Protein AF-A0A653CR57-F1 (afdb_monomer_lite)

Foldseek 3Di:
DPQQVLLVVLLVLCVVQQQNLPDPNDPVSVVSLVVLVVLLVVQVVQLVVLVVPPPPDPDPVLCVLCVCSVVLSVVLNVLNVCSNVCSPVVVVLSVLLVPFDDFPCSVVVSVVLVVVLVVVLVVLVVVLVVVLVVCVVPVPSNSGHDDPPDDSVVVSVSNSVNSVSSSSSCSSVVSSVVVSVVSLVRSVVVLVVLVVVLVPDPDPPPPVSVVSVVVSVVSVVSSVD

Structure (mmCIF, N/CA/C/O backbone):
data_AF-A0A653CR57-F1
#
_entry.id   AF-A0A653CR57-F1
#
loop_
_atom_site.group_PDB
_atom_site.id
_atom_site.type_symbol
_atom_site.label_atom_id
_atom_site.label_alt_id
_atom_site.label_comp_id
_atom_site.label_asym_id
_atom_site.label_entity_id
_atom_site.label_seq_id
_atom_site.pdbx_PDB_ins_code
_atom_site.Cartn_x
_atom_site.Cartn_y
_atom_site.Cartn_z
_atom_site.occupancy
_atom_site.B_iso_or_equiv
_atom_site.auth_seq_id
_atom_site.auth_comp_id
_atom_site.auth_asym_id
_atom_site.auth_atom_id
_atom_site.pdbx_PDB_model_num
ATOM 1 N N . MET A 1 1 ? -19.699 -0.766 14.906 1.00 44.09 1 MET A N 1
ATOM 2 C CA . MET A 1 1 ? -19.357 0.393 14.050 1.00 44.09 1 MET A CA 1
ATOM 3 C C . MET A 1 1 ? -19.513 0.108 12.560 1.00 44.09 1 MET A C 1
ATOM 5 O O . MET A 1 1 ? -19.067 -0.949 12.117 1.00 44.09 1 MET A O 1
ATOM 9 N N . PRO A 1 2 ? -20.067 1.038 11.762 1.00 46.38 2 PRO A N 1
ATOM 10 C CA . PRO A 1 2 ? -19.938 0.974 10.310 1.00 46.38 2 PRO A CA 1
ATOM 11 C C . PRO A 1 2 ? -18.455 1.065 9.920 1.00 46.38 2 PRO A C 1
ATOM 13 O O . PRO A 1 2 ? -17.684 1.814 10.523 1.00 46.38 2 PRO A O 1
ATOM 16 N N . TYR A 1 3 ? -18.066 0.256 8.931 1.00 56.00 3 TYR A N 1
ATOM 17 C CA . TYR A 1 3 ? -16.715 0.183 8.371 1.00 56.00 3 TYR A CA 1
ATOM 18 C C . TYR A 1 3 ? -16.119 1.581 8.187 1.00 56.00 3 TYR A C 1
ATOM 20 O O . TYR A 1 3 ? -16.709 2.437 7.531 1.00 56.00 3 TYR A O 1
ATOM 28 N N . TYR A 1 4 ? -14.933 1.811 8.748 1.00 80.38 4 TYR A N 1
ATOM 29 C CA . TYR A 1 4 ? -14.230 3.067 8.532 1.00 80.38 4 TYR A CA 1
ATOM 30 C C . TYR A 1 4 ? -13.960 3.239 7.025 1.00 80.38 4 TYR A C 1
ATOM 32 O O . TYR A 1 4 ? -13.329 2.356 6.433 1.00 80.38 4 TYR A O 1
ATOM 40 N N . PRO A 1 5 ? -14.403 4.338 6.383 1.00 89.00 5 PRO A N 1
ATOM 41 C CA . PRO A 1 5 ? -14.382 4.458 4.921 1.00 89.00 5 PRO A CA 1
ATOM 42 C C . PRO A 1 5 ? -12.995 4.313 4.287 1.00 89.00 5 PRO A C 1
ATOM 44 O O . PRO A 1 5 ? -12.877 3.912 3.130 1.00 89.00 5 PRO A O 1
ATOM 47 N N . ASP A 1 6 ? -11.934 4.642 5.027 1.00 91.31 6 ASP A N 1
ATOM 48 C CA . ASP A 1 6 ? -10.558 4.448 4.561 1.00 91.31 6 ASP A CA 1
ATOM 49 C C . ASP A 1 6 ? -10.151 2.968 4.543 1.00 91.31 6 ASP A C 1
ATOM 51 O O . ASP A 1 6 ? -9.498 2.544 3.595 1.00 91.31 6 ASP A O 1
ATOM 55 N N . ILE A 1 7 ? -10.599 2.156 5.510 1.00 92.00 7 ILE A N 1
ATOM 56 C CA . ILE A 1 7 ? -10.363 0.703 5.496 1.00 92.00 7 ILE A CA 1
ATOM 57 C C . ILE A 1 7 ? -11.081 0.080 4.297 1.00 92.00 7 ILE A C 1
ATOM 59 O O . ILE A 1 7 ? -10.495 -0.730 3.584 1.00 92.00 7 ILE A O 1
ATOM 63 N N . GLU A 1 8 ? -12.324 0.484 4.024 1.00 91.62 8 GLU A N 1
ATOM 64 C CA . GLU A 1 8 ? -13.062 0.003 2.850 1.00 91.62 8 GLU A CA 1
ATOM 65 C C . GLU A 1 8 ? -12.367 0.398 1.538 1.00 91.62 8 GLU A C 1
ATOM 67 O O . GLU A 1 8 ? -12.236 -0.421 0.626 1.00 91.62 8 GLU A O 1
ATOM 72 N N . PHE A 1 9 ? -11.873 1.635 1.448 1.00 93.00 9 PHE A N 1
ATOM 73 C CA . PHE A 1 9 ? -11.074 2.094 0.315 1.00 93.00 9 PHE A CA 1
ATOM 74 C C . PHE A 1 9 ? -9.823 1.225 0.112 1.00 93.00 9 PHE A C 1
ATOM 76 O O . PHE A 1 9 ? -9.577 0.753 -1.000 1.00 93.00 9 PHE A O 1
ATOM 83 N N . CYS A 1 10 ? -9.078 0.943 1.183 1.00 93.38 10 CYS A N 1
ATOM 84 C CA . CYS A 1 10 ? -7.911 0.066 1.143 1.00 93.38 10 CYS A CA 1
ATOM 85 C C . CYS A 1 10 ? -8.272 -1.363 0.729 1.00 93.38 10 CYS A C 1
ATOM 87 O O . CYS A 1 10 ? -7.561 -1.952 -0.075 1.00 93.38 10 CYS A O 1
ATOM 89 N N . ILE A 1 11 ? -9.388 -1.913 1.215 1.00 92.44 11 ILE A N 1
ATOM 90 C CA . ILE A 1 11 ? -9.866 -3.250 0.832 1.00 92.44 11 ILE A CA 1
ATOM 91 C C . ILE A 1 11 ? -10.209 -3.305 -0.664 1.00 92.44 11 ILE A C 1
ATOM 93 O O . ILE A 1 11 ? -9.878 -4.285 -1.332 1.00 92.44 11 ILE A O 1
ATOM 97 N N . LYS A 1 12 ? -10.834 -2.255 -1.215 1.00 92.50 12 LYS A N 1
ATOM 98 C CA . LYS A 1 12 ? -11.128 -2.167 -2.656 1.00 92.50 12 LYS A CA 1
ATOM 99 C C . LYS A 1 12 ? -9.848 -2.145 -3.493 1.00 92.50 12 LYS A C 1
ATOM 101 O O . LYS A 1 12 ? -9.757 -2.870 -4.481 1.00 92.50 12 LYS A O 1
ATOM 106 N N . LEU A 1 13 ? -8.843 -1.372 -3.077 1.00 91.75 13 LEU A N 1
ATOM 107 C CA . LEU A 1 13 ? -7.532 -1.370 -3.733 1.00 91.75 13 LEU A CA 1
ATOM 108 C C . LEU A 1 13 ? -6.812 -2.719 -3.591 1.00 91.75 13 LEU A C 1
ATOM 110 O O . LEU A 1 13 ? -6.273 -3.235 -4.567 1.00 91.75 13 LEU A O 1
ATOM 114 N N . ALA A 1 14 ? -6.866 -3.330 -2.407 1.00 90.56 14 ALA A N 1
ATOM 115 C CA . ALA A 1 14 ? -6.316 -4.656 -2.144 1.00 90.56 14 ALA A CA 1
ATOM 116 C C . ALA A 1 14 ? -6.933 -5.729 -3.049 1.00 90.56 14 ALA A C 1
ATOM 118 O O . ALA A 1 14 ? -6.239 -6.645 -3.487 1.00 90.56 14 ALA A O 1
ATOM 119 N N . ASP A 1 15 ? -8.227 -5.617 -3.368 1.00 90.69 15 ASP A N 1
ATOM 120 C CA . ASP A 1 15 ? -8.867 -6.484 -4.357 1.00 90.69 15 ASP A CA 1
ATOM 121 C C . ASP A 1 15 ? -8.205 -6.351 -5.715 1.00 90.69 15 ASP A C 1
ATOM 123 O O . ASP A 1 15 ? -7.814 -7.358 -6.306 1.00 90.69 15 ASP A O 1
ATOM 127 N N . TYR A 1 16 ? -8.035 -5.116 -6.183 1.00 88.50 16 TYR A N 1
ATOM 128 C CA . TYR A 1 16 ? -7.463 -4.825 -7.489 1.00 88.50 16 TYR A CA 1
ATOM 129 C C . TYR A 1 16 ? -6.033 -5.361 -7.636 1.00 88.50 16 TYR A C 1
ATOM 131 O O . TYR A 1 16 ? -5.711 -5.958 -8.660 1.00 88.50 16 TYR A O 1
ATOM 139 N N . ILE A 1 17 ? -5.214 -5.228 -6.590 1.00 88.12 17 ILE A N 1
ATOM 140 C CA . ILE A 1 17 ? -3.803 -5.648 -6.593 1.00 88.12 17 ILE A CA 1
ATOM 141 C C . ILE A 1 17 ? -3.646 -7.149 -6.280 1.00 88.12 17 ILE A C 1
ATOM 143 O O . ILE A 1 17 ? -2.639 -7.762 -6.626 1.00 88.12 17 ILE A O 1
ATOM 147 N N . GLY A 1 18 ? -4.670 -7.784 -5.698 1.00 87.88 18 GLY A N 1
ATOM 148 C CA . GLY A 1 18 ? -4.734 -9.238 -5.533 1.00 87.88 18 GLY A CA 1
ATOM 149 C C . GLY A 1 18 ? -4.491 -9.765 -4.118 1.00 87.88 18 GLY A C 1
ATOM 150 O O . GLY A 1 18 ? -4.245 -10.956 -3.973 1.00 87.88 18 GLY A O 1
ATOM 151 N N . TYR A 1 19 ? -4.603 -8.940 -3.074 1.00 89.62 19 TYR A N 1
ATOM 152 C CA . TYR A 1 19 ? -4.421 -9.352 -1.671 1.00 89.62 19 TYR A CA 1
ATOM 153 C C . TYR A 1 19 ? -5.635 -9.061 -0.767 1.00 89.62 19 TYR A C 1
ATOM 155 O O . TYR A 1 19 ? -5.498 -8.892 0.441 1.00 89.62 19 TYR A O 1
ATOM 163 N N . HIS A 1 20 ? -6.853 -9.017 -1.320 1.00 92.12 20 HIS A N 1
ATOM 164 C CA . HIS A 1 20 ? -8.073 -8.772 -0.533 1.00 92.12 20 HIS A CA 1
ATOM 165 C C . HIS A 1 20 ? -8.191 -9.709 0.692 1.00 92.12 20 HIS A C 1
ATOM 167 O O . HIS A 1 20 ? -8.307 -10.925 0.511 1.00 92.12 20 HIS A O 1
ATOM 173 N N . PRO A 1 21 ? -8.271 -9.174 1.927 1.00 90.25 21 PRO A N 1
ATOM 174 C CA . PRO A 1 21 ? -8.104 -9.965 3.152 1.00 90.25 21 PRO A CA 1
ATOM 175 C C . PRO A 1 21 ? -9.236 -10.966 3.423 1.00 90.25 21 PRO A C 1
ATOM 177 O O . PRO A 1 21 ? -9.010 -12.020 4.013 1.00 90.25 21 PRO A O 1
ATOM 180 N N . PHE A 1 22 ? -10.458 -10.682 2.957 1.00 90.00 22 PHE A N 1
ATOM 181 C CA . PHE A 1 22 ? -11.617 -11.563 3.182 1.00 90.00 22 PHE A CA 1
ATOM 182 C C . PHE A 1 22 ? -11.852 -12.597 2.079 1.00 90.00 22 PHE A C 1
ATOM 184 O O . PHE A 1 22 ? -12.632 -13.527 2.272 1.00 90.00 22 PHE A O 1
ATOM 191 N N . LYS A 1 23 ? -11.204 -12.445 0.920 1.00 84.06 23 LYS A N 1
ATOM 192 C CA . LYS A 1 23 ? -11.298 -13.430 -0.159 1.00 84.06 23 LYS A CA 1
ATOM 193 C C . LYS A 1 23 ? -10.132 -14.391 0.080 1.00 84.06 23 LYS A C 1
ATOM 195 O O . LYS A 1 23 ? -9.006 -13.946 0.277 1.00 84.06 23 LYS A O 1
ATOM 200 N N . GLY A 1 24 ? -10.405 -15.694 0.191 1.00 75.50 24 GLY A N 1
ATOM 201 C CA . GLY A 1 24 ? -9.361 -16.720 0.352 1.00 75.50 24 GLY A CA 1
ATOM 202 C C . GLY A 1 24 ? -8.384 -16.740 -0.835 1.00 75.50 24 GLY A C 1
ATOM 203 O O . GLY A 1 24 ? -8.469 -15.872 -1.687 1.00 75.50 24 GLY A O 1
ATOM 204 N N . TYR A 1 25 ? -7.497 -17.740 -0.951 1.00 82.25 25 TYR A N 1
ATOM 205 C CA . TYR A 1 25 ? -6.580 -17.860 -2.103 1.00 82.25 25 TYR A CA 1
ATOM 206 C C . TYR A 1 25 ? -7.364 -18.173 -3.385 1.00 82.25 25 TYR A C 1
ATOM 208 O O . TYR A 1 25 ? -7.472 -19.320 -3.807 1.00 82.25 25 TYR A O 1
ATOM 216 N N . THR A 1 26 ? -7.956 -17.151 -3.989 1.00 89.88 26 THR A N 1
ATOM 217 C CA . THR A 1 26 ? -8.636 -17.287 -5.273 1.00 89.88 26 THR A CA 1
ATOM 218 C C . THR A 1 26 ? -7.596 -17.308 -6.385 1.00 89.88 26 THR A C 1
ATOM 220 O O . THR A 1 26 ? -6.570 -16.630 -6.301 1.00 89.88 26 THR A O 1
ATOM 223 N N . LEU A 1 27 ? -7.872 -18.051 -7.458 1.00 90.94 27 LEU A N 1
ATOM 224 C CA . LEU A 1 27 ? -6.979 -18.119 -8.617 1.00 90.94 27 LEU A CA 1
ATOM 225 C C . LEU A 1 27 ? -6.643 -16.717 -9.155 1.00 90.94 27 LEU A C 1
ATOM 227 O O . LEU A 1 27 ? -5.491 -16.425 -9.453 1.00 90.94 27 LEU A O 1
ATOM 231 N N . VAL A 1 28 ? -7.633 -15.819 -9.200 1.00 91.06 28 VAL A N 1
ATOM 232 C CA . VAL A 1 28 ? -7.466 -14.432 -9.666 1.00 91.06 28 VAL A CA 1
ATOM 233 C C . VA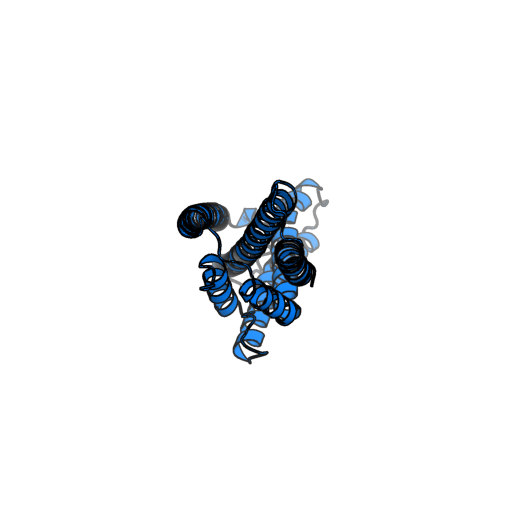L A 1 28 ? -6.465 -13.653 -8.809 1.00 91.06 28 VAL A C 1
ATOM 235 O O . VAL A 1 28 ? -5.637 -12.926 -9.350 1.00 91.06 28 VAL A O 1
ATOM 238 N N . GLN A 1 29 ? -6.509 -13.807 -7.485 1.00 90.81 29 GLN A N 1
ATOM 239 C CA . GLN A 1 29 ? -5.554 -13.159 -6.585 1.00 90.81 29 GLN A CA 1
ATOM 240 C C . GLN A 1 29 ? -4.134 -13.686 -6.779 1.00 90.81 29 GLN A C 1
ATOM 242 O O . GLN A 1 29 ? -3.200 -12.896 -6.875 1.00 90.81 29 GLN A O 1
ATOM 247 N N . VAL A 1 30 ? -3.978 -15.008 -6.896 1.00 91.94 30 VAL A N 1
ATOM 248 C CA . VAL A 1 30 ? -2.673 -15.634 -7.152 1.00 91.94 30 VAL A CA 1
ATOM 249 C C . VAL A 1 30 ? -2.101 -15.160 -8.491 1.00 91.94 30 VAL A C 1
ATOM 251 O O . VAL A 1 30 ? -0.921 -14.829 -8.571 1.00 91.94 30 VAL A O 1
ATOM 254 N N . LEU A 1 31 ? -2.938 -15.047 -9.527 1.00 93.44 31 LEU A N 1
ATOM 255 C CA . LEU A 1 31 ? -2.530 -14.517 -10.829 1.00 93.44 31 LEU A CA 1
ATOM 256 C C . LEU A 1 31 ? -2.105 -13.045 -10.747 1.00 93.44 31 LEU A C 1
ATOM 258 O O . LEU A 1 31 ? -1.047 -12.693 -11.261 1.00 93.44 31 LEU A O 1
ATOM 262 N N . ARG A 1 32 ? -2.879 -12.187 -10.071 1.00 92.12 32 ARG A N 1
ATOM 263 C CA . ARG A 1 32 ? -2.530 -10.767 -9.861 1.00 92.12 32 ARG A CA 1
ATOM 264 C C . ARG A 1 32 ? -1.229 -10.605 -9.075 1.00 92.12 32 ARG A C 1
ATOM 266 O O . ARG A 1 32 ? -0.386 -9.782 -9.433 1.00 92.12 32 ARG A O 1
ATOM 273 N N . TYR A 1 33 ? -1.020 -11.438 -8.062 1.00 91.94 33 TYR A N 1
ATOM 274 C CA . TYR A 1 33 ? 0.235 -11.498 -7.322 1.00 91.94 33 TYR A CA 1
ATOM 275 C C . TYR A 1 33 ? 1.411 -11.931 -8.213 1.00 91.94 33 TYR A C 1
ATOM 277 O O . TYR A 1 33 ? 2.464 -11.296 -8.189 1.00 91.94 33 TYR A O 1
ATOM 285 N N . GLY A 1 34 ? 1.218 -12.939 -9.069 1.00 92.44 34 GLY A N 1
ATOM 286 C CA . GLY A 1 34 ? 2.210 -13.357 -10.065 1.00 92.44 34 GLY A CA 1
ATOM 287 C C . GLY A 1 34 ? 2.559 -12.251 -11.069 1.00 92.44 34 GLY A C 1
ATOM 288 O O . GLY A 1 34 ? 3.735 -12.020 -11.344 1.00 92.44 34 GLY A O 1
ATOM 289 N N . ILE A 1 35 ? 1.557 -11.507 -11.553 1.00 91.69 35 ILE A N 1
ATOM 290 C CA . ILE A 1 35 ? 1.757 -10.325 -12.410 1.00 91.69 35 ILE A CA 1
ATOM 291 C C . ILE A 1 35 ? 2.573 -9.260 -11.672 1.00 91.69 35 ILE A C 1
ATOM 293 O O . ILE A 1 35 ? 3.512 -8.710 -12.242 1.00 91.69 35 ILE A O 1
ATOM 297 N N . SER A 1 36 ? 2.266 -9.011 -10.396 1.00 91.44 36 SER A N 1
ATOM 298 C CA . SER A 1 36 ? 3.021 -8.071 -9.557 1.00 91.44 36 SER A CA 1
ATOM 299 C C . SER A 1 36 ? 4.497 -8.463 -9.480 1.00 91.44 36 SER A C 1
ATOM 301 O O . SER A 1 36 ? 5.377 -7.627 -9.658 1.00 91.44 36 SER A O 1
ATOM 303 N N . TRP A 1 37 ? 4.774 -9.748 -9.248 1.00 91.88 37 TRP A N 1
ATOM 304 C CA . TRP A 1 37 ? 6.134 -10.278 -9.199 1.00 91.88 37 TRP A CA 1
ATOM 305 C C . TRP A 1 37 ? 6.868 -10.099 -10.523 1.00 91.88 37 TRP A C 1
ATOM 307 O O . TRP A 1 37 ? 8.009 -9.637 -10.529 1.00 91.88 37 TRP A O 1
ATOM 317 N N . ALA A 1 38 ? 6.213 -10.404 -11.642 1.00 92.44 38 ALA A N 1
ATOM 318 C CA . ALA A 1 38 ? 6.795 -10.220 -12.965 1.00 92.44 38 ALA A CA 1
ATOM 319 C C . ALA A 1 38 ? 7.098 -8.739 -13.259 1.00 92.44 38 ALA A C 1
ATOM 321 O O . ALA A 1 38 ? 8.199 -8.413 -13.697 1.00 92.44 38 ALA A O 1
ATOM 322 N N . LEU A 1 39 ? 6.155 -7.836 -12.976 1.00 92.69 39 LEU A N 1
ATOM 323 C CA . LEU A 1 39 ? 6.305 -6.404 -13.247 1.00 92.69 39 LEU A CA 1
ATOM 324 C C . LEU A 1 39 ? 7.352 -5.738 -12.351 1.00 92.69 39 LEU A C 1
ATOM 326 O O . LEU A 1 39 ? 8.162 -4.960 -12.846 1.00 92.69 39 LEU A O 1
ATOM 330 N N . LEU A 1 40 ? 7.359 -6.027 -11.048 1.00 92.12 40 LEU A N 1
ATOM 331 C CA . LEU A 1 40 ? 8.226 -5.335 -10.088 1.00 92.12 40 LEU A CA 1
ATOM 332 C C . LEU A 1 40 ? 9.670 -5.858 -10.096 1.00 92.12 40 LEU A C 1
ATOM 334 O O . LEU A 1 40 ? 10.591 -5.112 -9.783 1.00 92.12 40 LEU A O 1
ATOM 338 N N . THR A 1 41 ? 9.911 -7.112 -10.489 1.00 92.31 41 THR A N 1
ATOM 339 C CA . THR A 1 41 ? 11.287 -7.637 -10.625 1.00 92.31 41 THR A CA 1
ATOM 340 C C . THR A 1 41 ? 11.958 -7.218 -11.932 1.00 92.31 41 THR A C 1
ATOM 342 O O . THR A 1 41 ? 13.188 -7.151 -12.003 1.00 92.31 41 THR A O 1
ATOM 345 N N . PHE A 1 42 ? 11.170 -6.883 -12.954 1.00 90.94 42 PHE A N 1
ATOM 346 C CA . PHE A 1 42 ? 11.674 -6.583 -14.286 1.00 90.94 42 PHE A CA 1
ATOM 347 C C . PHE A 1 42 ? 12.613 -5.354 -14.341 1.00 90.94 42 PHE A C 1
ATOM 349 O O . PHE A 1 42 ? 13.740 -5.508 -14.826 1.00 90.94 42 PHE A O 1
ATOM 356 N N . PRO A 1 43 ? 12.259 -4.162 -13.809 1.00 89.88 43 PRO A N 1
ATOM 357 C CA . PRO A 1 43 ? 13.159 -3.006 -13.823 1.00 89.88 43 PRO A CA 1
ATOM 358 C C . PRO A 1 43 ? 14.475 -3.224 -13.050 1.00 89.88 43 PRO A C 1
ATOM 360 O O . PRO A 1 43 ? 15.527 -2.924 -13.623 1.00 89.88 43 PRO A O 1
ATOM 363 N N . PRO A 1 44 ? 14.485 -3.796 -11.823 1.00 91.75 44 PRO A N 1
ATOM 364 C CA . PRO A 1 44 ? 15.725 -4.150 -11.133 1.00 91.75 44 PRO A CA 1
ATOM 365 C C . PRO A 1 44 ? 16.642 -5.062 -11.952 1.00 91.75 44 PRO A C 1
ATOM 367 O O . PRO A 1 44 ? 17.838 -4.789 -12.047 1.00 91.75 44 PRO A O 1
ATOM 370 N N . ILE A 1 45 ? 16.097 -6.107 -12.589 1.00 91.81 45 ILE A N 1
ATOM 371 C CA . ILE A 1 45 ? 16.880 -7.030 -13.424 1.00 91.81 45 ILE A CA 1
ATOM 372 C C . ILE A 1 45 ? 17.526 -6.273 -14.586 1.00 91.81 45 ILE A C 1
ATOM 374 O O . ILE A 1 45 ? 18.731 -6.393 -14.800 1.00 91.81 45 ILE A O 1
ATOM 378 N N . LEU A 1 46 ? 16.766 -5.440 -15.303 1.00 90.44 46 LEU A N 1
ATOM 379 C CA . LEU A 1 46 ? 17.309 -4.639 -16.402 1.00 90.44 46 LEU A CA 1
ATOM 380 C C . LEU A 1 46 ? 18.370 -3.634 -15.935 1.00 90.44 46 LEU A C 1
ATOM 382 O O . LEU A 1 46 ? 19.350 -3.403 -16.646 1.00 90.44 46 LEU A O 1
ATOM 386 N N . THR A 1 47 ? 18.214 -3.042 -14.750 1.00 90.31 47 THR A N 1
ATOM 387 C CA . THR A 1 47 ? 19.246 -2.182 -14.156 1.00 90.31 47 THR A CA 1
ATOM 388 C C . THR A 1 47 ? 20.511 -2.975 -13.819 1.00 90.31 47 THR A C 1
ATOM 390 O O . THR A 1 47 ? 21.608 -2.523 -14.145 1.00 90.31 47 THR A O 1
ATOM 393 N N . ILE A 1 48 ? 20.390 -4.171 -13.237 1.00 89.81 48 ILE A N 1
ATOM 394 C CA . ILE A 1 48 ? 21.538 -5.038 -12.928 1.00 89.81 48 ILE A CA 1
ATOM 395 C C . ILE A 1 48 ? 22.256 -5.467 -14.212 1.00 89.81 48 ILE A C 1
ATOM 397 O O . ILE A 1 48 ? 23.480 -5.368 -14.285 1.00 89.81 48 ILE A O 1
ATOM 401 N N . VAL A 1 49 ? 21.514 -5.870 -15.249 1.00 90.19 49 VAL A N 1
ATOM 402 C CA . VAL A 1 49 ? 22.088 -6.227 -16.555 1.00 90.19 49 VAL A CA 1
ATOM 403 C C . VAL A 1 49 ? 22.860 -5.045 -17.137 1.00 90.19 49 VAL A C 1
ATOM 405 O O . VAL A 1 49 ? 24.013 -5.217 -17.533 1.00 90.19 49 VAL A O 1
ATOM 408 N N . LYS A 1 50 ? 22.294 -3.830 -17.099 1.00 87.50 50 LYS A N 1
ATOM 409 C CA . LYS A 1 50 ? 22.996 -2.615 -17.541 1.00 87.50 50 LYS A CA 1
ATOM 410 C C . LYS A 1 50 ? 24.314 -2.426 -16.796 1.00 87.50 50 LYS A C 1
ATOM 412 O O . LYS A 1 50 ? 25.344 -2.222 -17.423 1.00 87.50 50 LYS A O 1
ATOM 417 N N . LEU A 1 51 ? 24.286 -2.530 -15.467 1.00 86.38 51 LEU A N 1
ATOM 418 C CA . LEU A 1 51 ? 25.473 -2.395 -14.619 1.00 86.38 51 LEU A CA 1
ATOM 419 C C . LEU A 1 51 ? 26.501 -3.515 -14.832 1.00 86.38 51 LEU A C 1
ATOM 421 O O . LEU A 1 51 ? 27.676 -3.325 -14.526 1.00 86.38 51 LEU A O 1
ATOM 425 N N . SER A 1 52 ? 26.074 -4.692 -15.292 1.00 85.38 52 SER A N 1
ATOM 426 C CA . SER A 1 52 ? 26.965 -5.820 -15.581 1.00 85.38 52 SER A CA 1
ATOM 427 C C . SER A 1 52 ? 27.675 -5.690 -16.930 1.00 85.38 52 SER A C 1
ATOM 429 O O . SER A 1 52 ? 28.800 -6.157 -17.058 1.00 85.38 52 SER A O 1
ATOM 431 N N . GLN A 1 53 ? 27.035 -5.039 -17.906 1.00 83.62 53 GLN A N 1
ATOM 432 C CA . GLN A 1 53 ? 27.552 -4.865 -19.266 1.00 83.62 53 GLN A CA 1
ATOM 433 C C . GLN A 1 53 ? 28.330 -3.556 -19.462 1.00 83.62 53 GLN A C 1
ATOM 435 O O . GLN A 1 53 ? 29.046 -3.414 -20.452 1.00 83.62 53 GLN A O 1
ATOM 440 N N . ASP A 1 54 ? 28.187 -2.591 -18.548 1.00 77.25 54 ASP A N 1
ATOM 441 C CA . ASP A 1 54 ? 28.941 -1.337 -18.592 1.00 77.25 54 ASP A CA 1
ATOM 442 C C . ASP A 1 54 ? 30.405 -1.623 -18.198 1.00 77.25 54 ASP A C 1
ATOM 444 O O . ASP A 1 54 ? 30.735 -1.766 -17.020 1.00 77.25 54 ASP A O 1
ATOM 448 N N . ASN A 1 55 ? 31.275 -1.764 -19.206 1.00 61.69 55 ASN A N 1
ATOM 449 C CA . ASN A 1 55 ? 32.705 -2.083 -19.056 1.00 61.69 55 ASN A CA 1
ATOM 450 C C . ASN A 1 55 ? 33.540 -0.919 -18.490 1.00 61.69 55 ASN A C 1
ATOM 452 O O . ASN A 1 55 ? 34.725 -1.082 -18.193 1.00 61.69 55 ASN A O 1
ATOM 456 N N . GLU A 1 56 ? 32.955 0.273 -18.355 1.00 61.72 56 GLU A N 1
ATOM 457 C CA . GLU A 1 56 ? 33.621 1.414 -17.731 1.00 61.72 56 GLU A CA 1
ATOM 458 C C . GLU A 1 56 ? 33.781 1.205 -16.217 1.00 61.72 56 GLU A C 1
ATOM 460 O O . GLU A 1 56 ? 32.945 0.573 -15.567 1.00 61.72 56 GLU A O 1
ATOM 465 N N . LYS A 1 57 ? 34.836 1.787 -15.620 1.00 58.62 57 LYS A N 1
ATOM 466 C CA . LYS A 1 57 ? 35.005 1.820 -14.157 1.00 58.62 57 LYS A CA 1
ATOM 467 C C . LYS A 1 57 ? 33.690 2.268 -13.517 1.00 58.62 57 LYS A C 1
ATOM 469 O O . LYS A 1 57 ? 33.253 3.402 -13.724 1.00 58.62 57 LYS A O 1
ATOM 474 N N . LYS A 1 58 ? 33.067 1.373 -12.744 1.00 67.38 58 LYS A N 1
ATOM 475 C CA . LYS A 1 58 ? 31.806 1.617 -12.036 1.00 67.38 58 LYS A CA 1
ATOM 476 C C . LYS A 1 58 ? 32.001 2.756 -11.041 1.00 67.38 58 LYS A C 1
ATOM 478 O O . LYS A 1 58 ? 32.385 2.544 -9.896 1.00 67.38 58 LYS A O 1
ATOM 483 N N . SER A 1 59 ? 31.771 3.983 -11.494 1.00 74.38 59 SER A N 1
ATOM 484 C CA . SER A 1 59 ? 31.739 5.148 -10.623 1.00 74.38 59 SER A CA 1
ATOM 485 C C . SER A 1 59 ? 30.604 4.968 -9.619 1.00 74.38 59 SER A C 1
ATOM 487 O O . SER A 1 59 ? 29.480 4.633 -10.001 1.00 74.38 59 SER A O 1
ATOM 489 N N . VAL A 1 60 ? 30.884 5.232 -8.342 1.00 77.31 60 VAL A N 1
ATOM 490 C CA . VAL A 1 60 ? 29.885 5.220 -7.263 1.00 77.31 60 VAL A CA 1
ATOM 491 C C . VAL A 1 60 ? 28.672 6.087 -7.632 1.00 77.31 60 VAL A C 1
ATOM 493 O O . VAL A 1 60 ? 27.538 5.701 -7.369 1.00 77.31 60 VAL A O 1
ATOM 496 N N . LEU A 1 61 ? 28.884 7.194 -8.354 1.00 76.81 61 LEU A N 1
ATOM 497 C CA . LEU A 1 61 ? 27.814 8.077 -8.829 1.00 76.81 61 LEU A CA 1
ATOM 498 C C . LEU A 1 61 ? 26.859 7.391 -9.816 1.00 76.81 61 LEU A C 1
ATOM 500 O O . LEU A 1 61 ? 25.656 7.636 -9.759 1.00 76.81 61 LEU A O 1
ATOM 504 N N . LYS A 1 62 ? 27.355 6.506 -10.694 1.00 75.31 62 LYS A N 1
ATOM 505 C CA . LYS A 1 62 ? 26.495 5.741 -11.615 1.00 75.31 62 LYS A CA 1
ATOM 506 C C . LYS A 1 62 ? 25.628 4.738 -10.853 1.00 75.31 62 LYS A C 1
ATOM 508 O O . LYS A 1 62 ? 24.453 4.595 -11.174 1.00 75.31 62 LYS A O 1
ATOM 513 N N . ILE A 1 63 ? 26.189 4.081 -9.834 1.00 80.56 63 ILE A N 1
ATOM 514 C CA . ILE A 1 63 ? 25.455 3.134 -8.978 1.00 80.56 63 ILE A CA 1
ATOM 515 C C . ILE A 1 63 ? 24.378 3.871 -8.177 1.00 80.56 63 ILE A C 1
ATOM 517 O O . ILE A 1 63 ? 23.227 3.445 -8.169 1.00 80.56 63 ILE A O 1
ATOM 521 N N . ILE A 1 64 ? 24.721 5.009 -7.564 1.00 81.69 64 ILE A N 1
ATOM 522 C CA . ILE A 1 64 ? 23.755 5.858 -6.851 1.00 81.69 64 ILE A CA 1
ATOM 523 C C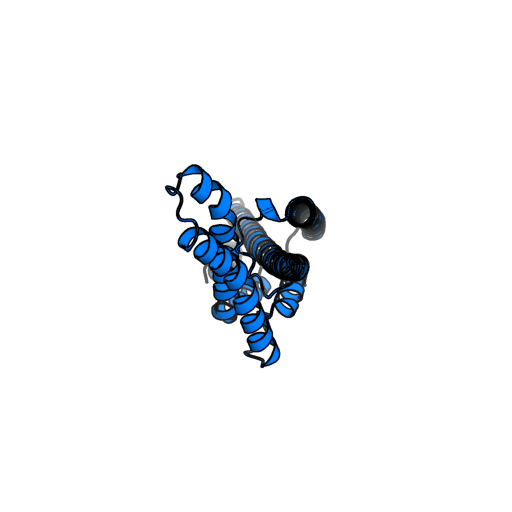 . ILE A 1 64 ? 22.656 6.342 -7.804 1.00 81.69 64 ILE A C 1
ATOM 525 O O . ILE A 1 64 ? 21.484 6.309 -7.447 1.00 81.69 64 ILE A O 1
ATOM 529 N N . GLY A 1 65 ? 23.010 6.727 -9.033 1.00 76.81 65 GLY A N 1
ATOM 530 C CA . GLY A 1 65 ? 22.055 7.213 -10.030 1.00 76.81 65 GLY A CA 1
ATOM 531 C C . GLY A 1 65 ? 20.995 6.191 -10.453 1.00 76.81 65 GLY A C 1
ATOM 532 O O . GLY A 1 65 ? 19.935 6.590 -10.928 1.00 76.81 65 GLY A O 1
ATOM 533 N N . VAL A 1 66 ? 21.249 4.890 -10.269 1.00 82.25 66 VAL A N 1
ATOM 534 C CA . VAL A 1 66 ? 20.302 3.813 -10.613 1.00 82.25 66 VAL A CA 1
ATOM 535 C C . VAL A 1 66 ? 19.789 3.036 -9.400 1.00 82.25 66 VAL A C 1
ATOM 537 O O . VAL A 1 66 ? 18.923 2.177 -9.554 1.00 82.25 66 VAL A O 1
ATOM 540 N N . SER A 1 67 ? 20.278 3.334 -8.193 1.00 82.50 67 SER A N 1
ATOM 541 C CA . SER A 1 67 ? 19.922 2.608 -6.966 1.00 82.50 67 SER A CA 1
ATOM 542 C C . SER A 1 67 ? 18.429 2.692 -6.655 1.00 82.50 67 SER A C 1
ATOM 544 O O . SER A 1 67 ? 17.852 1.712 -6.195 1.00 82.50 67 SER A O 1
ATOM 546 N N . LEU A 1 68 ? 17.786 3.813 -6.996 1.00 79.75 68 LEU A N 1
ATOM 547 C CA . LEU A 1 68 ? 16.341 4.010 -6.856 1.00 79.75 68 LEU A CA 1
ATOM 548 C C . LEU A 1 68 ? 15.524 2.971 -7.639 1.00 79.75 68 LEU A C 1
ATOM 550 O O . LEU A 1 68 ? 14.501 2.510 -7.141 1.00 79.75 68 LEU A O 1
ATOM 554 N N . ASN A 1 69 ? 15.991 2.533 -8.816 1.00 82.50 69 ASN A N 1
ATOM 555 C CA . ASN A 1 69 ? 15.325 1.470 -9.582 1.00 82.50 69 ASN A CA 1
ATOM 556 C C . ASN A 1 69 ? 15.444 0.095 -8.919 1.00 82.50 69 ASN A C 1
ATOM 558 O O . ASN A 1 69 ? 14.734 -0.828 -9.296 1.00 82.50 69 ASN A O 1
ATOM 562 N N . ILE A 1 70 ? 16.361 -0.075 -7.973 1.00 85.88 70 ILE A N 1
ATOM 563 C CA . ILE A 1 70 ? 16.498 -1.319 -7.222 1.00 85.88 70 ILE A CA 1
ATOM 564 C C . ILE A 1 70 ? 15.683 -1.198 -5.938 1.00 85.88 70 ILE A C 1
ATOM 566 O O . ILE A 1 70 ? 14.806 -2.017 -5.684 1.00 85.88 70 ILE A O 1
ATOM 570 N N . THR A 1 71 ? 15.924 -0.153 -5.147 1.00 88.38 71 THR A N 1
ATOM 571 C CA . THR A 1 71 ? 15.317 -0.003 -3.822 1.00 88.38 71 THR A CA 1
ATOM 572 C C . THR A 1 71 ? 13.807 0.191 -3.880 1.00 88.38 71 THR A C 1
ATOM 574 O O . THR A 1 71 ? 13.107 -0.461 -3.112 1.00 88.38 71 THR A O 1
ATOM 577 N N . MET A 1 72 ? 13.292 1.021 -4.794 1.00 86.62 72 MET A N 1
ATOM 578 C CA . MET A 1 72 ? 11.854 1.300 -4.899 1.00 86.62 72 MET A CA 1
ATOM 579 C C . MET A 1 72 ? 11.066 0.032 -5.245 1.00 86.62 72 MET A C 1
ATOM 581 O O . MET A 1 72 ? 10.207 -0.390 -4.477 1.00 86.62 72 MET A O 1
ATOM 585 N N . TYR A 1 73 ? 11.425 -0.640 -6.341 1.00 90.19 73 TYR A N 1
ATOM 586 C CA . TYR A 1 73 ? 10.688 -1.814 -6.809 1.00 90.19 73 TYR A CA 1
ATOM 587 C C . TYR A 1 73 ? 10.871 -3.038 -5.904 1.00 90.19 73 TYR A C 1
ATOM 589 O O . TYR A 1 73 ? 9.926 -3.805 -5.729 1.00 90.19 73 TYR A O 1
ATOM 597 N N . LEU A 1 74 ? 12.046 -3.225 -5.286 1.00 90.19 74 LEU A N 1
ATOM 598 C CA . LEU A 1 74 ? 12.218 -4.278 -4.279 1.00 90.19 74 LEU A CA 1
ATOM 599 C C . LEU A 1 74 ? 11.396 -3.996 -3.019 1.00 90.19 74 LEU A C 1
ATOM 601 O O . LEU A 1 74 ? 10.838 -4.930 -2.444 1.00 90.19 74 LEU A O 1
ATOM 605 N N . HIS A 1 75 ? 11.285 -2.731 -2.599 1.00 90.38 75 HIS A N 1
ATOM 606 C CA . HIS A 1 75 ? 10.409 -2.362 -1.490 1.00 90.38 75 HIS A CA 1
ATOM 607 C C . HIS A 1 75 ? 8.944 -2.654 -1.829 1.00 90.38 75 HIS A C 1
ATOM 609 O O . HIS A 1 75 ? 8.254 -3.283 -1.026 1.00 90.38 75 HIS A O 1
ATOM 615 N N . GLY A 1 76 ? 8.499 -2.282 -3.031 1.00 89.56 76 GLY A N 1
ATOM 616 C CA . GLY A 1 76 ? 7.179 -2.620 -3.560 1.00 89.56 76 GLY A CA 1
ATOM 617 C C . GLY A 1 76 ? 6.902 -4.120 -3.567 1.00 89.56 76 GLY A C 1
ATOM 618 O O . GLY A 1 76 ? 5.874 -4.581 -3.067 1.00 89.56 76 GLY A O 1
ATOM 619 N N . LEU A 1 77 ? 7.863 -4.907 -4.058 1.00 91.69 77 LEU A N 1
ATOM 620 C CA . LEU A 1 77 ? 7.783 -6.365 -4.112 1.00 91.69 77 LEU A CA 1
ATOM 621 C C . LEU A 1 77 ? 7.656 -6.985 -2.717 1.00 91.69 77 LEU A C 1
ATOM 623 O O . LEU A 1 77 ? 6.772 -7.814 -2.478 1.00 91.69 77 LEU A O 1
ATOM 627 N N . PHE A 1 78 ? 8.532 -6.583 -1.792 1.00 92.50 78 PHE A N 1
ATOM 628 C CA . PHE A 1 78 ? 8.530 -7.088 -0.423 1.00 92.50 78 PHE A CA 1
ATOM 629 C C . PHE A 1 78 ? 7.219 -6.741 0.276 1.00 92.50 78 PHE A C 1
ATOM 631 O O . PHE A 1 78 ? 6.565 -7.613 0.843 1.00 92.50 78 PHE A O 1
ATOM 638 N N . ARG A 1 79 ? 6.784 -5.486 0.165 1.00 91.56 79 ARG A N 1
ATOM 639 C CA . ARG A 1 79 ? 5.533 -5.003 0.746 1.00 91.56 79 ARG A CA 1
ATOM 640 C C . ARG A 1 79 ? 4.321 -5.757 0.205 1.00 91.56 79 ARG A C 1
ATOM 642 O O . ARG A 1 79 ? 3.513 -6.236 0.994 1.00 91.56 79 ARG A O 1
ATOM 649 N N . ASN A 1 80 ? 4.212 -5.918 -1.113 1.00 91.06 80 ASN A N 1
ATOM 650 C CA . ASN A 1 80 ? 3.123 -6.683 -1.720 1.00 91.06 80 ASN A CA 1
ATOM 651 C C . ASN A 1 80 ? 3.122 -8.145 -1.242 1.00 91.06 80 ASN A C 1
ATOM 653 O O . ASN A 1 80 ? 2.068 -8.703 -0.952 1.00 91.06 80 ASN A O 1
ATOM 657 N N . SER A 1 81 ? 4.304 -8.749 -1.088 1.00 93.19 81 SER A N 1
ATOM 658 C CA . SER A 1 81 ? 4.451 -10.109 -0.551 1.00 93.19 81 SER A CA 1
ATOM 659 C C . SER A 1 81 ? 3.983 -10.200 0.902 1.00 93.19 81 SER A C 1
ATOM 661 O O . SER A 1 81 ? 3.206 -11.091 1.241 1.00 93.19 81 SER A O 1
ATOM 663 N N . VAL A 1 82 ? 4.386 -9.247 1.749 1.00 92.94 82 VAL A N 1
ATOM 664 C CA . VAL A 1 82 ? 3.939 -9.169 3.148 1.00 92.94 82 VAL A CA 1
ATOM 665 C C . VAL A 1 82 ? 2.418 -9.054 3.232 1.00 92.94 82 VAL A C 1
ATOM 667 O O . VAL A 1 82 ? 1.809 -9.770 4.017 1.00 92.94 82 VAL A O 1
ATOM 670 N N . LEU A 1 83 ? 1.785 -8.218 2.406 1.00 91.88 83 LEU A N 1
ATOM 671 C CA . LEU A 1 83 ? 0.325 -8.052 2.408 1.00 91.88 83 LEU A CA 1
ATOM 672 C C . LEU A 1 83 ? -0.406 -9.287 1.868 1.00 91.88 83 LEU A C 1
ATOM 674 O O . LEU A 1 83 ? -1.439 -9.683 2.404 1.00 91.88 83 LEU A O 1
ATOM 678 N N . PHE A 1 84 ? 0.133 -9.923 0.827 1.00 93.19 84 PHE A N 1
ATOM 679 C CA . PHE A 1 84 ? -0.461 -11.113 0.227 1.00 93.19 84 PHE A CA 1
ATOM 680 C C . PHE A 1 84 ? -0.454 -12.312 1.184 1.00 93.19 84 PHE A C 1
ATOM 682 O O . PHE A 1 84 ? -1.480 -12.982 1.350 1.00 93.19 84 PHE A O 1
ATOM 689 N N . PHE A 1 85 ? 0.680 -12.568 1.845 1.00 93.44 85 PHE A N 1
ATOM 690 C CA . PHE A 1 85 ? 0.804 -13.663 2.808 1.00 93.44 85 PHE A CA 1
ATOM 691 C C . PHE A 1 85 ? 0.200 -13.316 4.174 1.00 93.44 85 PHE A C 1
ATOM 693 O O . PHE A 1 85 ? -0.457 -14.168 4.768 1.00 93.44 85 PHE A O 1
ATOM 700 N N . GLY A 1 86 ? 0.336 -12.064 4.619 1.00 91.62 86 GLY A N 1
ATOM 701 C CA . GLY A 1 86 ? -0.173 -11.534 5.891 1.00 91.62 86 GLY A CA 1
ATOM 702 C C . GLY A 1 86 ? -1.668 -11.195 5.895 1.00 91.62 86 GLY A C 1
ATOM 703 O O . GLY A 1 86 ? -2.165 -10.458 6.748 1.00 91.62 86 GLY A O 1
ATOM 704 N N . ARG A 1 87 ? -2.426 -11.675 4.907 1.00 90.56 87 ARG A N 1
ATOM 705 C CA . ARG A 1 87 ? -3.831 -11.295 4.738 1.00 90.56 87 ARG A CA 1
ATOM 706 C C . ARG A 1 87 ? -4.748 -11.818 5.848 1.00 90.56 87 ARG A C 1
ATOM 708 O O . ARG A 1 87 ? -5.813 -11.246 6.080 1.00 90.56 87 ARG A O 1
ATOM 715 N N . LYS A 1 88 ? -4.371 -12.921 6.510 1.00 91.19 88 LYS A N 1
ATOM 716 C CA . LYS A 1 88 ? -5.138 -13.486 7.634 1.00 91.19 88 LYS A CA 1
ATOM 717 C C . LYS A 1 88 ? -5.035 -12.566 8.845 1.00 91.19 88 LYS A C 1
ATOM 719 O O . LYS A 1 88 ? -6.034 -12.312 9.505 1.00 91.19 88 LYS A O 1
ATOM 724 N N . GLU A 1 89 ? -3.849 -12.029 9.069 1.00 92.12 89 GLU A N 1
ATOM 725 C CA . GLU A 1 89 ? -3.509 -11.063 10.098 1.00 92.12 89 GLU A CA 1
ATOM 726 C C . GLU A 1 89 ? -4.215 -9.738 9.804 1.00 92.12 89 GLU A C 1
ATOM 728 O O . GLU A 1 89 ? -4.898 -9.205 10.672 1.00 92.12 89 GLU A O 1
ATOM 733 N N . MET A 1 90 ? -4.184 -9.261 8.551 1.00 92.06 90 MET A N 1
ATOM 734 C CA . MET A 1 90 ? -4.980 -8.097 8.135 1.00 92.06 90 MET A CA 1
ATOM 735 C C . MET A 1 90 ? -6.473 -8.299 8.410 1.00 92.06 90 MET A C 1
ATOM 737 O O . MET A 1 90 ? -7.125 -7.406 8.946 1.00 92.06 90 MET A O 1
ATOM 741 N N . LYS A 1 91 ? -7.024 -9.469 8.057 1.00 93.00 91 LYS A N 1
ATOM 742 C CA . LYS A 1 91 ? -8.421 -9.813 8.344 1.00 93.00 91 LYS A CA 1
ATOM 743 C C . LYS A 1 91 ? -8.698 -9.765 9.848 1.00 93.00 91 LYS A C 1
ATOM 745 O O . LYS A 1 91 ? -9.671 -9.128 10.239 1.00 93.00 91 LYS A O 1
ATOM 750 N N . ALA A 1 92 ? -7.856 -10.400 10.660 1.00 92.06 92 ALA A N 1
ATOM 751 C CA . ALA A 1 92 ? -8.008 -10.446 12.111 1.00 92.06 92 ALA A CA 1
ATOM 752 C C . ALA A 1 92 ? -8.003 -9.040 12.724 1.00 92.06 92 ALA A C 1
ATOM 754 O O . ALA A 1 92 ? -8.895 -8.713 13.500 1.00 92.06 92 ALA A O 1
ATOM 755 N N . VAL A 1 93 ? -7.076 -8.177 12.301 1.00 91.06 93 VAL A N 1
ATOM 756 C CA . VAL A 1 93 ? -7.010 -6.787 12.767 1.00 91.06 93 VAL A CA 1
ATOM 757 C C . VAL A 1 93 ? -8.258 -6.006 12.351 1.00 91.06 93 VAL A C 1
ATOM 759 O O . VAL A 1 93 ? -8.851 -5.317 13.177 1.00 91.06 93 VAL A O 1
ATOM 762 N N . ILE A 1 94 ? -8.720 -6.142 11.101 1.00 91.44 94 ILE A N 1
ATOM 763 C CA . ILE A 1 94 ? -9.961 -5.481 10.663 1.00 91.44 94 ILE A CA 1
ATOM 764 C C . ILE A 1 94 ? -11.160 -5.986 11.476 1.00 91.44 94 ILE A C 1
ATOM 766 O O . ILE A 1 94 ? -12.032 -5.200 11.839 1.00 91.44 94 ILE A O 1
ATOM 770 N N . GLU A 1 95 ? -11.232 -7.282 11.771 1.00 91.06 95 GLU A N 1
ATOM 771 C CA . GLU A 1 95 ? -12.301 -7.847 12.594 1.00 91.06 95 GLU A CA 1
ATOM 772 C C . GLU A 1 95 ? -12.234 -7.355 14.042 1.00 91.06 95 GLU A C 1
ATOM 774 O O . GLU A 1 95 ? -13.278 -7.003 14.587 1.00 91.06 95 GLU A O 1
ATOM 779 N N . ALA A 1 96 ? -11.039 -7.218 14.624 1.00 89.50 96 ALA A N 1
ATOM 780 C CA . ALA A 1 96 ? -10.849 -6.645 15.955 1.00 89.50 96 ALA A CA 1
ATOM 781 C C . ALA A 1 96 ? -11.373 -5.201 16.030 1.00 89.50 96 ALA A C 1
ATOM 783 O O . ALA A 1 96 ? -12.077 -4.853 16.978 1.00 89.50 96 ALA A O 1
ATOM 784 N N . THR A 1 97 ? -11.152 -4.393 14.982 1.00 89.69 97 THR A N 1
ATOM 785 C CA . THR A 1 97 ? -11.657 -3.006 14.938 1.00 89.69 97 THR A CA 1
ATOM 786 C C . THR A 1 97 ? -13.186 -2.896 15.010 1.00 89.69 97 THR A C 1
ATOM 788 O O . THR A 1 97 ? -13.712 -1.839 15.348 1.00 89.69 97 THR A O 1
ATOM 791 N N . LYS A 1 98 ? -13.938 -3.974 14.738 1.00 87.94 98 LYS A N 1
ATOM 792 C CA . LYS A 1 98 ? -15.409 -3.975 14.854 1.00 87.94 98 LYS A CA 1
ATOM 793 C C . LYS A 1 98 ? -15.899 -3.936 16.302 1.00 87.94 98 LYS A C 1
ATOM 795 O O . LYS A 1 98 ? -17.033 -3.518 16.522 1.00 87.94 98 LYS A O 1
ATOM 800 N N . ASN A 1 99 ? -15.051 -4.347 17.246 1.00 89.56 99 ASN A N 1
ATOM 801 C CA . ASN A 1 99 ? -15.322 -4.362 18.685 1.00 89.56 99 ASN A CA 1
ATOM 802 C C . ASN A 1 99 ? -14.875 -3.066 19.385 1.00 89.56 99 ASN A C 1
ATOM 804 O O . ASN A 1 99 ? -14.932 -2.971 20.609 1.00 89.56 99 ASN A O 1
ATOM 808 N N . PHE A 1 100 ? -14.398 -2.079 18.625 1.00 90.44 100 PHE A N 1
ATOM 809 C CA . PHE A 1 100 ? -14.035 -0.771 19.155 1.00 90.44 100 PHE A CA 1
ATOM 810 C C . PHE A 1 100 ? -15.270 -0.002 19.632 1.00 90.44 100 PHE A C 1
ATOM 812 O O . PHE A 1 100 ? -16.352 -0.121 19.052 1.00 90.44 100 PHE A O 1
ATOM 819 N N . TRP A 1 101 ? -15.097 0.798 20.685 1.00 91.25 101 TRP A N 1
ATOM 820 C CA . TRP A 1 101 ? -16.146 1.673 21.194 1.00 91.25 101 TRP A CA 1
ATOM 821 C C . TRP A 1 101 ? -16.488 2.760 20.185 1.00 91.25 101 TRP A C 1
ATOM 823 O O . TRP A 1 101 ? -15.600 3.285 19.507 1.00 91.25 101 TRP A O 1
ATOM 833 N N . ASP A 1 102 ? -17.769 3.130 20.148 1.00 89.25 102 ASP A N 1
ATOM 834 C CA . ASP A 1 102 ? -18.296 4.191 19.294 1.00 89.25 102 ASP A CA 1
ATOM 835 C C . ASP A 1 102 ? -17.587 5.528 19.538 1.00 89.25 102 ASP A C 1
ATOM 837 O O . ASP A 1 102 ? -17.470 6.002 20.664 1.00 89.25 102 ASP A O 1
ATOM 841 N N . LEU A 1 103 ? -17.093 6.135 18.458 1.00 86.38 103 LEU A N 1
ATOM 842 C CA . LEU A 1 103 ? -16.307 7.364 18.504 1.00 86.38 103 LEU A CA 1
ATOM 843 C C . LEU A 1 103 ? -17.235 8.570 18.663 1.00 86.38 103 LEU A C 1
ATOM 845 O O . LEU A 1 103 ? -18.023 8.860 17.765 1.00 86.38 103 LEU A O 1
ATOM 849 N N . GLU A 1 104 ? -17.052 9.338 19.737 1.00 82.50 104 GLU A N 1
ATOM 850 C CA . GLU A 1 104 ? -17.855 10.536 20.038 1.00 82.50 104 GLU A CA 1
ATOM 851 C C . GLU A 1 104 ? -17.804 11.598 18.918 1.00 82.50 104 GLU A C 1
ATOM 853 O O . GLU A 1 104 ? -18.776 12.306 18.681 1.00 82.50 104 GLU A O 1
ATOM 858 N N . ASN A 1 105 ? -16.693 11.678 18.173 1.00 85.44 105 ASN A N 1
ATOM 859 C CA . ASN A 1 105 ? -16.467 12.659 17.100 1.00 85.44 105 ASN A CA 1
ATOM 860 C C . ASN A 1 105 ? -16.294 12.018 15.709 1.00 85.44 105 ASN A C 1
ATOM 862 O O . ASN A 1 105 ? -15.526 12.517 14.877 1.00 85.44 105 ASN A O 1
ATOM 866 N N . TYR A 1 106 ? -16.974 10.894 15.457 1.00 87.38 106 TYR A N 1
ATOM 867 C CA . TYR A 1 106 ? -16.796 10.076 14.251 1.00 87.38 106 TYR A CA 1
ATOM 868 C C . TYR A 1 106 ? -16.819 10.886 12.943 1.00 87.38 106 TYR A C 1
ATOM 870 O O . TYR A 1 106 ? -15.867 10.826 12.161 1.00 87.38 106 TYR A O 1
ATOM 878 N N . ASP A 1 107 ? -17.852 11.703 12.721 1.00 88.56 107 ASP A N 1
ATOM 879 C CA . ASP A 1 107 ? -18.033 12.427 11.456 1.00 88.56 107 ASP A CA 1
ATOM 880 C C . ASP A 1 107 ? -16.910 13.428 11.168 1.00 88.56 107 ASP A C 1
ATOM 882 O O . ASP A 1 107 ? -16.462 13.569 10.025 1.00 88.56 107 ASP A O 1
ATOM 886 N N . VAL A 1 108 ? -16.430 14.121 12.203 1.00 89.50 108 VAL A N 1
ATOM 887 C CA . VAL A 1 108 ? -15.332 15.091 12.090 1.00 89.50 108 VAL A CA 1
ATOM 888 C C . VAL A 1 108 ? -14.038 14.369 11.710 1.00 89.50 108 VAL A C 1
ATOM 890 O O . VAL A 1 108 ? -13.317 14.798 10.803 1.00 89.50 108 VAL A O 1
ATOM 893 N N . ILE A 1 109 ? -13.775 13.236 12.361 1.00 87.56 109 ILE A N 1
ATOM 894 C CA . ILE A 1 109 ? -12.596 12.399 12.132 1.00 87.56 109 ILE A CA 1
ATOM 895 C C . ILE A 1 109 ? -12.600 11.823 10.712 1.00 87.56 109 ILE A C 1
ATOM 897 O O . ILE A 1 109 ? -11.602 11.934 9.992 1.00 87.56 109 ILE A O 1
ATOM 901 N N . VAL A 1 110 ? -13.725 11.260 10.269 1.00 90.06 110 VAL A N 1
ATOM 902 C CA . VAL A 1 110 ? -13.868 10.693 8.922 1.00 90.06 110 VAL A CA 1
ATOM 903 C C . VAL A 1 110 ? -13.665 11.766 7.855 1.00 90.06 110 VAL A C 1
ATOM 905 O O . VAL A 1 110 ? -12.955 11.548 6.872 1.00 90.06 110 VAL A O 1
ATOM 908 N N . ARG A 1 111 ? -14.225 12.966 8.046 1.00 90.38 111 ARG A N 1
ATOM 909 C CA . ARG A 1 111 ? -14.073 14.069 7.085 1.00 90.38 111 ARG A CA 1
ATOM 910 C C . ARG A 1 111 ? -12.615 14.534 6.982 1.00 90.38 111 ARG A C 1
ATOM 912 O O . ARG A 1 111 ? -12.118 14.744 5.874 1.00 90.38 111 ARG A O 1
ATOM 919 N N . LYS A 1 112 ? -11.918 14.642 8.120 1.00 91.00 112 LYS A N 1
ATOM 920 C CA . LYS A 1 112 ? -10.490 14.993 8.183 1.00 91.00 112 LYS A CA 1
ATOM 921 C C . LYS A 1 112 ? -9.621 13.938 7.497 1.00 91.00 112 LYS A C 1
ATOM 923 O O . LYS A 1 112 ? -8.841 14.266 6.605 1.00 91.00 112 LYS A O 1
ATOM 928 N N . THR A 1 113 ? -9.786 12.673 7.868 1.00 91.06 113 THR A N 1
ATOM 929 C CA . THR A 1 113 ? -8.975 11.572 7.327 1.00 91.06 113 THR A CA 1
ATOM 930 C C . THR A 1 113 ? -9.216 11.335 5.841 1.00 91.06 113 THR A C 1
ATOM 932 O O . THR A 1 113 ? -8.245 11.125 5.116 1.00 91.06 113 THR A O 1
ATOM 935 N N . LYS A 1 114 ? -10.450 11.518 5.352 1.00 93.31 114 LYS A N 1
ATOM 936 C CA . LYS A 1 114 ? -10.771 11.523 3.917 1.00 93.31 114 LYS A CA 1
ATOM 937 C C . LYS A 1 114 ? -10.002 12.604 3.153 1.00 93.31 114 LYS A C 1
ATOM 939 O O . LYS A 1 114 ? -9.473 12.319 2.078 1.00 93.31 114 LYS A O 1
ATOM 944 N N . ARG A 1 115 ? -9.926 13.830 3.686 1.00 93.50 115 ARG A N 1
ATOM 945 C CA . ARG A 1 115 ? -9.149 14.919 3.070 1.00 93.50 115 ARG A CA 1
ATOM 946 C C . ARG A 1 115 ? -7.662 14.575 3.042 1.00 93.50 115 ARG A C 1
ATOM 948 O O . ARG A 1 115 ? -7.032 14.691 2.000 1.00 93.50 115 ARG A O 1
ATOM 955 N N . GLU A 1 116 ? -7.120 14.099 4.159 1.00 93.19 116 GLU A N 1
ATOM 956 C CA . GLU A 1 116 ? -5.717 13.675 4.255 1.00 93.19 116 GLU A CA 1
ATOM 957 C C . GLU A 1 116 ? -5.400 12.534 3.275 1.00 93.19 116 GLU A C 1
ATOM 959 O O . GLU A 1 116 ? -4.384 12.584 2.585 1.00 93.19 116 GLU A O 1
ATOM 964 N N . ARG A 1 117 ? -6.306 11.558 3.135 1.00 94.25 117 ARG A N 1
ATOM 965 C CA . ARG A 1 117 ? -6.217 10.471 2.154 1.00 94.25 117 ARG A CA 1
ATOM 966 C C . ARG A 1 117 ? -6.139 11.001 0.725 1.00 94.25 117 ARG A C 1
ATOM 968 O O . ARG A 1 117 ? -5.278 10.565 -0.036 1.00 94.25 117 ARG A O 1
ATOM 975 N N . GLN A 1 118 ? -7.035 11.916 0.354 1.00 94.94 118 GLN A N 1
ATOM 976 C CA . GLN A 1 118 ? -7.061 12.518 -0.982 1.00 94.94 118 GLN A CA 1
ATOM 977 C C . GLN A 1 118 ? -5.772 13.289 -1.269 1.00 94.94 118 GLN A C 1
ATOM 979 O O . GLN A 1 118 ? -5.170 13.079 -2.317 1.00 94.94 118 GLN A O 1
ATOM 984 N N . THR A 1 119 ? -5.318 14.115 -0.324 1.00 95.19 119 THR A N 1
ATOM 985 C CA . THR A 1 119 ? -4.066 14.870 -0.451 1.00 95.19 119 THR A CA 1
ATOM 986 C C . THR A 1 119 ? -2.867 13.941 -0.617 1.00 95.19 119 THR A C 1
ATOM 988 O O . THR A 1 119 ? -2.086 14.119 -1.545 1.00 95.19 119 THR A O 1
ATOM 991 N N . TYR A 1 120 ? -2.735 12.925 0.238 1.00 94.12 120 TYR A N 1
ATOM 992 C CA . TYR A 1 120 ? -1.644 11.953 0.168 1.00 94.12 120 TYR A CA 1
ATOM 993 C C . TYR A 1 120 ? -1.646 11.194 -1.169 1.00 94.12 120 TYR A C 1
ATOM 995 O O . TYR A 1 120 ? -0.631 11.162 -1.860 1.00 94.12 120 TYR A O 1
ATOM 1003 N N . THR A 1 121 ? -2.806 10.671 -1.581 1.00 94.19 121 THR A N 1
ATOM 1004 C CA 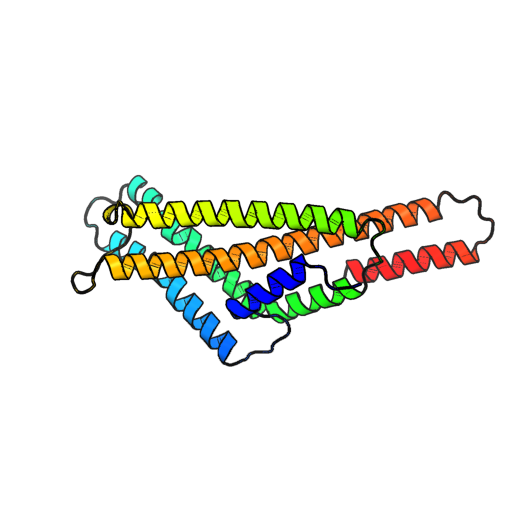. THR A 1 121 ? -2.963 9.954 -2.861 1.00 94.19 121 THR A CA 1
ATOM 1005 C C . THR A 1 121 ? -2.574 10.850 -4.037 1.00 94.19 121 THR A C 1
ATOM 1007 O O . THR A 1 121 ? -1.842 10.422 -4.922 1.00 94.19 121 THR A O 1
ATOM 1010 N N . PHE A 1 122 ? -3.016 12.111 -4.029 1.00 95.31 122 PHE A N 1
ATOM 1011 C CA . PHE A 1 122 ? -2.699 13.081 -5.074 1.00 95.31 122 PHE A CA 1
ATOM 1012 C C . PHE A 1 122 ? -1.203 13.407 -5.137 1.00 95.31 122 PHE A C 1
ATOM 1014 O O . PHE A 1 122 ? -0.629 13.414 -6.222 1.00 95.31 122 PHE A O 1
ATOM 1021 N N . ILE A 1 123 ? -0.557 13.632 -3.988 1.00 95.06 123 ILE A N 1
ATOM 1022 C CA . ILE A 1 123 ? 0.881 13.927 -3.922 1.00 95.06 123 ILE A CA 1
ATOM 1023 C C . ILE A 1 123 ? 1.699 12.762 -4.482 1.00 95.06 123 ILE A C 1
ATOM 1025 O O . ILE A 1 123 ? 2.581 12.988 -5.310 1.00 95.06 123 ILE A O 1
ATOM 1029 N N . ILE A 1 124 ? 1.408 11.522 -4.073 1.00 92.69 124 ILE A N 1
ATOM 1030 C CA . ILE A 1 124 ? 2.165 10.368 -4.574 1.00 92.69 124 ILE A CA 1
ATOM 1031 C C . ILE A 1 124 ? 1.868 10.121 -6.052 1.00 92.69 124 ILE A C 1
ATOM 1033 O O . ILE A 1 124 ? 2.795 9.872 -6.819 1.00 92.69 124 ILE A O 1
ATOM 1037 N N . PHE A 1 125 ? 0.613 10.261 -6.481 1.00 93.62 125 PHE A N 1
ATOM 1038 C CA . PHE A 1 125 ? 0.269 10.168 -7.897 1.00 93.62 125 PHE A CA 1
ATOM 1039 C C . PHE A 1 125 ? 1.068 11.173 -8.737 1.00 93.62 125 PHE A C 1
ATOM 1041 O O . PHE A 1 125 ? 1.691 10.785 -9.721 1.00 93.62 125 PHE A O 1
ATOM 1048 N N . LEU A 1 126 ? 1.130 12.444 -8.323 1.00 94.56 126 LEU A N 1
ATOM 1049 C CA . LEU A 1 126 ? 1.950 13.448 -9.004 1.00 94.56 126 LEU A CA 1
ATOM 1050 C C . LEU A 1 126 ? 3.434 13.069 -9.006 1.00 94.56 126 LEU A C 1
ATOM 1052 O O . LEU A 1 126 ? 4.094 13.198 -10.035 1.00 94.56 126 LEU A O 1
ATOM 1056 N N . PHE A 1 127 ? 3.962 12.580 -7.883 1.00 90.62 127 PHE A N 1
ATOM 1057 C CA . PHE A 1 127 ? 5.352 12.141 -7.795 1.00 90.62 127 PHE A CA 1
ATOM 1058 C C . PHE A 1 127 ? 5.660 11.028 -8.810 1.00 90.62 127 PHE A C 1
ATOM 1060 O O . PHE A 1 127 ? 6.599 11.160 -9.598 1.00 90.62 127 PHE A O 1
ATOM 1067 N N . ILE A 1 128 ? 4.836 9.981 -8.874 1.00 90.06 128 ILE A N 1
ATOM 1068 C CA . ILE A 1 128 ? 5.011 8.885 -9.836 1.00 90.06 128 ILE A CA 1
ATOM 1069 C C . ILE A 1 128 ? 4.833 9.375 -11.274 1.00 90.06 128 ILE A C 1
ATOM 1071 O O . ILE A 1 128 ? 5.682 9.085 -12.118 1.00 90.06 128 ILE A O 1
ATOM 1075 N N . LEU A 1 129 ? 3.818 10.202 -11.537 1.00 90.94 129 LEU A N 1
ATOM 1076 C CA . LEU A 1 129 ? 3.567 10.780 -12.855 1.00 90.94 129 LEU A CA 1
ATOM 1077 C C . LEU A 1 129 ? 4.763 11.596 -13.359 1.00 90.94 129 LEU A C 1
ATOM 1079 O O . LEU A 1 129 ? 5.152 11.458 -14.519 1.00 90.94 129 LEU A O 1
ATOM 1083 N N . THR A 1 130 ? 5.399 12.404 -12.502 1.00 89.81 130 THR A N 1
ATOM 1084 C CA . THR A 1 130 ? 6.621 13.133 -12.891 1.00 89.81 130 THR A CA 1
ATOM 1085 C C . THR A 1 130 ? 7.761 12.182 -13.252 1.00 89.81 130 THR A C 1
ATOM 1087 O O . THR A 1 130 ? 8.499 12.443 -14.205 1.00 89.81 130 THR A O 1
ATOM 1090 N N . GLY A 1 131 ? 7.872 11.047 -12.553 1.00 86.31 131 GLY A N 1
ATOM 1091 C CA . GLY A 1 131 ? 8.779 9.959 -12.902 1.00 86.31 131 GLY A CA 1
ATOM 1092 C C . GLY A 1 131 ? 8.484 9.390 -14.291 1.00 86.31 131 GLY A C 1
ATOM 1093 O O . GLY A 1 131 ? 9.392 9.343 -15.122 1.00 86.31 131 GLY A O 1
ATOM 1094 N N . CYS A 1 132 ? 7.227 9.031 -14.572 1.00 89.12 132 CYS A N 1
ATOM 1095 C CA . CYS A 1 132 ? 6.779 8.530 -15.877 1.00 89.12 132 CYS A CA 1
ATOM 1096 C C . CYS A 1 132 ? 7.109 9.525 -17.003 1.00 89.12 132 CYS A C 1
ATOM 1098 O O . CYS A 1 132 ? 7.799 9.182 -17.964 1.00 89.12 132 CYS A O 1
ATOM 1100 N N . VAL A 1 133 ? 6.711 10.794 -16.855 1.00 89.81 133 VAL A N 1
ATOM 1101 C CA . VAL A 1 133 ? 6.967 11.850 -17.852 1.00 89.81 133 VAL A CA 1
ATOM 1102 C C . VAL A 1 133 ? 8.467 12.024 -18.101 1.00 89.81 133 VAL A C 1
ATOM 1104 O O . VAL A 1 133 ? 8.908 12.062 -19.252 1.00 89.81 133 VAL A O 1
ATOM 1107 N N . LYS A 1 134 ? 9.281 12.066 -17.039 1.00 86.88 134 LYS A N 1
ATOM 1108 C CA . LYS A 1 134 ? 10.740 12.194 -17.156 1.00 86.88 134 LYS A CA 1
ATOM 1109 C C . LYS A 1 134 ? 11.359 11.032 -17.939 1.00 86.88 134 LYS A C 1
ATOM 1111 O O . LYS A 1 134 ? 12.282 11.264 -18.722 1.00 86.88 134 LYS A O 1
ATOM 1116 N N . ARG A 1 135 ? 10.861 9.802 -17.762 1.00 87.56 135 ARG A N 1
ATOM 1117 C CA . ARG A 1 135 ? 11.340 8.627 -18.509 1.00 87.56 135 ARG A CA 1
ATOM 1118 C C . ARG A 1 135 ? 11.058 8.737 -20.005 1.00 87.56 135 ARG A C 1
ATOM 1120 O O . ARG A 1 135 ? 11.937 8.406 -20.797 1.00 87.56 135 ARG A O 1
ATOM 1127 N N . HIS A 1 136 ? 9.883 9.234 -20.392 1.00 88.44 136 HIS A N 1
ATOM 1128 C CA . HIS A 1 136 ? 9.530 9.427 -21.806 1.00 88.44 136 HIS A CA 1
ATOM 1129 C C . HIS A 1 136 ? 10.313 10.562 -22.465 1.00 88.44 136 HIS A C 1
ATOM 1131 O O . HIS A 1 136 ? 10.740 10.418 -23.608 1.00 88.44 136 HIS A O 1
ATOM 1137 N N . LEU A 1 137 ? 10.570 11.657 -21.742 1.00 88.75 137 LEU A N 1
ATOM 1138 C CA . LEU A 1 137 ? 11.376 12.771 -22.255 1.00 88.75 137 LEU A CA 1
ATOM 1139 C C . LEU A 1 137 ? 12.867 12.422 -22.370 1.00 88.75 137 LEU A C 1
ATOM 1141 O O . LEU A 1 137 ? 13.556 12.927 -23.253 1.00 88.75 137 LEU A O 1
ATOM 1145 N N . ASN A 1 138 ? 13.384 11.564 -21.485 1.00 86.44 138 ASN A N 1
ATOM 1146 C CA . ASN A 1 138 ? 14.792 11.178 -21.478 1.00 86.44 138 ASN A CA 1
ATOM 1147 C C . ASN A 1 138 ? 14.980 9.680 -21.204 1.00 86.44 138 ASN A C 1
ATOM 1149 O O . ASN A 1 138 ? 15.437 9.257 -20.138 1.00 86.44 138 ASN A O 1
ATOM 1153 N N . VAL A 1 139 ? 14.701 8.872 -22.228 1.00 83.31 139 VAL A N 1
ATOM 1154 C CA . VAL A 1 139 ? 14.787 7.402 -22.173 1.00 83.31 139 VAL A CA 1
ATOM 1155 C C . VAL A 1 139 ? 16.176 6.910 -21.742 1.00 83.31 139 VAL A C 1
ATOM 1157 O O . VAL A 1 139 ? 16.297 5.892 -21.061 1.00 83.31 139 VAL A O 1
ATOM 1160 N N . ARG A 1 140 ? 17.253 7.631 -22.083 1.00 76.75 140 ARG A N 1
ATOM 1161 C CA . ARG A 1 140 ? 18.631 7.237 -21.729 1.00 76.75 140 ARG A CA 1
ATOM 1162 C C . ARG A 1 140 ? 18.920 7.391 -20.231 1.00 76.75 140 ARG A C 1
ATOM 1164 O O . ARG A 1 140 ? 19.687 6.598 -19.682 1.00 76.75 140 ARG A O 1
ATOM 1171 N N . ALA A 1 141 ? 18.277 8.355 -19.573 1.00 75.50 141 ALA A N 1
ATOM 1172 C CA . ALA A 1 141 ? 18.434 8.630 -18.145 1.00 75.50 141 ALA A CA 1
ATOM 1173 C C . ALA A 1 141 ? 17.647 7.669 -17.233 1.00 75.50 141 ALA A C 1
ATOM 1175 O O . ALA A 1 141 ? 17.765 7.755 -16.017 1.00 75.50 141 ALA A O 1
ATOM 1176 N N . THR A 1 142 ? 16.886 6.726 -17.799 1.00 78.31 142 THR A N 1
ATOM 1177 C CA . THR A 1 142 ? 16.109 5.721 -17.044 1.00 78.31 142 THR A CA 1
ATOM 1178 C C . THR A 1 142 ? 16.969 4.768 -16.216 1.00 78.31 142 THR A C 1
ATOM 1180 O O . THR A 1 142 ? 16.453 4.111 -15.319 1.00 78.31 142 THR A O 1
ATOM 1183 N N . GLY A 1 143 ? 18.264 4.631 -16.522 1.00 79.69 143 GLY A N 1
ATOM 1184 C CA . GLY A 1 143 ? 19.123 3.665 -15.830 1.00 79.69 143 GLY A CA 1
ATOM 1185 C C . GLY A 1 143 ? 18.841 2.197 -16.186 1.00 79.69 143 GLY A C 1
ATOM 1186 O O . GLY A 1 143 ? 19.420 1.310 -15.565 1.00 79.69 143 GLY A O 1
ATOM 1187 N N . LEU A 1 144 ? 18.001 1.930 -17.195 1.00 85.56 144 LEU A N 1
ATOM 1188 C CA . LEU A 1 144 ? 17.676 0.577 -17.655 1.00 85.56 144 LEU A CA 1
ATOM 1189 C C . LEU A 1 144 ? 18.547 0.125 -18.829 1.00 85.56 144 LEU A C 1
ATOM 1191 O O . LEU A 1 144 ? 19.050 0.949 -19.607 1.00 85.56 144 LEU A O 1
ATOM 1195 N N . TYR A 1 145 ? 18.726 -1.193 -18.929 1.00 87.50 145 TYR A N 1
ATOM 1196 C CA . TYR A 1 145 ? 19.202 -1.858 -20.134 1.00 87.50 145 TYR A CA 1
ATOM 1197 C C . TYR A 1 145 ? 18.073 -1.922 -21.166 1.00 87.50 145 TYR A C 1
ATOM 1199 O O . TYR A 1 145 ? 16.950 -2.300 -20.840 1.00 87.50 145 TYR A O 1
ATOM 1207 N N . PHE A 1 146 ? 18.385 -1.576 -22.414 1.00 89.12 146 PHE A N 1
ATOM 1208 C CA . PHE A 1 146 ? 17.458 -1.683 -23.535 1.00 89.12 146 PHE A CA 1
ATOM 1209 C C . PHE A 1 146 ? 17.997 -2.723 -24.519 1.00 89.12 146 PHE A C 1
ATOM 1211 O O . PHE A 1 146 ? 18.937 -2.402 -25.253 1.00 89.12 146 PHE A O 1
ATOM 1218 N N . PRO A 1 147 ? 17.449 -3.951 -24.542 1.00 87.75 147 PRO A N 1
ATOM 1219 C CA . PRO A 1 147 ? 17.845 -4.943 -25.527 1.00 87.75 147 PRO A CA 1
ATOM 1220 C C . PRO A 1 147 ? 17.632 -4.431 -26.960 1.00 87.75 147 PRO A C 1
ATOM 1222 O O . PRO A 1 147 ? 16.626 -3.772 -27.230 1.00 87.75 147 PRO A O 1
ATOM 1225 N N . PRO A 1 148 ? 18.534 -4.765 -27.902 1.00 88.81 148 PRO A N 1
ATOM 1226 C CA . PRO A 1 148 ? 18.444 -4.297 -29.286 1.00 88.81 148 PRO A CA 1
ATOM 1227 C C . PRO A 1 148 ? 17.227 -4.860 -30.033 1.00 88.81 148 PRO A C 1
ATOM 1229 O O . PRO A 1 148 ? 16.772 -4.254 -30.996 1.00 88.81 148 PRO A O 1
ATOM 1232 N N . TRP A 1 149 ? 16.689 -5.997 -29.583 1.00 89.12 149 TRP A N 1
ATOM 1233 C CA . TRP A 1 149 ? 15.536 -6.663 -30.190 1.00 89.12 149 TRP A CA 1
ATOM 1234 C C . TRP A 1 149 ? 14.179 -6.096 -29.739 1.00 89.12 149 TRP A C 1
ATOM 1236 O O . TRP A 1 149 ? 13.166 -6.414 -30.358 1.00 89.12 149 TRP A O 1
ATOM 1246 N N . ALA A 1 150 ? 14.127 -5.271 -28.684 1.00 88.12 150 ALA A N 1
ATOM 1247 C CA . ALA A 1 150 ? 12.873 -4.744 -28.146 1.00 88.12 150 ALA A CA 1
ATOM 1248 C C . ALA A 1 150 ? 12.716 -3.235 -28.414 1.00 88.12 150 ALA A C 1
ATOM 1250 O O . ALA A 1 150 ? 13.657 -2.464 -28.196 1.00 88.12 150 ALA A O 1
ATOM 1251 N N . PRO A 1 151 ? 11.514 -2.761 -28.791 1.00 90.12 151 PRO A N 1
ATOM 1252 C CA . PRO A 1 151 ? 11.241 -1.332 -28.887 1.00 90.12 151 PRO A CA 1
ATOM 1253 C C . PRO A 1 151 ? 11.413 -0.635 -27.531 1.00 90.12 151 PRO A C 1
ATOM 1255 O O . PRO A 1 151 ? 10.796 -1.010 -26.535 1.00 90.12 151 PRO A O 1
ATOM 1258 N N . LYS A 1 152 ? 12.212 0.437 -27.486 1.00 89.56 152 LYS A N 1
ATOM 1259 C CA . LYS A 1 152 ? 12.518 1.153 -26.231 1.00 89.56 152 LYS A CA 1
ATOM 1260 C C . LYS A 1 152 ? 11.268 1.694 -25.534 1.00 89.56 152 LYS A C 1
ATOM 1262 O O . LYS A 1 152 ? 11.148 1.565 -24.322 1.00 89.56 152 LYS A O 1
ATOM 1267 N N . HIS A 1 153 ? 10.326 2.251 -26.295 1.00 87.69 153 HIS A N 1
ATOM 1268 C CA . HIS A 1 153 ? 9.080 2.795 -25.745 1.00 87.69 153 HIS A CA 1
ATOM 1269 C C . HIS A 1 153 ? 8.172 1.720 -25.138 1.00 87.69 153 HIS A C 1
ATOM 1271 O O . HIS A 1 153 ? 7.478 2.006 -24.168 1.00 87.69 153 HIS A O 1
ATOM 1277 N N . LEU A 1 154 ? 8.226 0.479 -25.638 1.00 89.44 154 LEU A N 1
ATOM 1278 C CA . LEU A 1 154 ? 7.502 -0.640 -25.033 1.00 89.44 154 LEU A CA 1
ATOM 1279 C C . LEU A 1 154 ? 8.059 -0.963 -23.640 1.00 89.44 154 LEU A C 1
ATOM 1281 O O . LEU A 1 154 ? 7.301 -1.170 -22.700 1.00 89.44 154 LEU A O 1
ATOM 1285 N N . LEU A 1 155 ? 9.385 -0.948 -23.487 1.00 89.62 155 LEU A N 1
ATOM 1286 C CA . LEU A 1 155 ? 10.037 -1.190 -22.198 1.00 89.62 155 LEU A CA 1
ATOM 1287 C C . LEU A 1 155 ? 9.764 -0.075 -21.186 1.00 89.62 155 LEU A C 1
ATOM 1289 O O . LEU A 1 155 ? 9.536 -0.361 -20.012 1.00 89.62 155 LEU A O 1
ATOM 1293 N N . VAL A 1 156 ? 9.736 1.182 -21.640 1.00 90.56 156 VAL A N 1
ATOM 1294 C CA . VAL A 1 156 ? 9.331 2.314 -20.792 1.00 90.56 156 VAL A CA 1
ATOM 1295 C C . VAL A 1 156 ? 7.871 2.168 -20.359 1.00 90.56 156 VAL A C 1
ATOM 1297 O O . VAL A 1 156 ? 7.577 2.348 -19.184 1.00 90.56 156 VAL A O 1
ATOM 1300 N N . LEU A 1 157 ? 6.974 1.755 -21.260 1.00 90.88 157 LEU A N 1
ATOM 1301 C CA . LEU A 1 157 ? 5.569 1.517 -20.923 1.00 90.88 157 LEU A CA 1
ATOM 1302 C C . LEU A 1 157 ? 5.405 0.415 -19.863 1.00 90.88 157 LEU A C 1
ATOM 1304 O O . LEU A 1 157 ? 4.638 0.582 -18.920 1.00 90.88 157 LEU A O 1
ATOM 1308 N N . ILE A 1 158 ? 6.149 -0.690 -19.976 1.00 91.00 158 ILE A N 1
ATOM 1309 C CA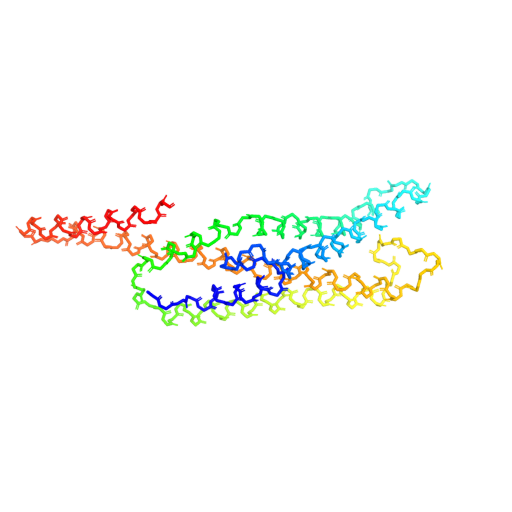 . ILE A 1 158 ? 6.152 -1.755 -18.956 1.00 91.00 158 ILE A CA 1
ATOM 1310 C C . ILE A 1 158 ? 6.641 -1.208 -17.607 1.00 91.00 158 ILE A C 1
ATOM 1312 O O . ILE A 1 158 ? 6.081 -1.539 -16.563 1.00 91.00 158 ILE A O 1
ATOM 1316 N N . GLN A 1 159 ? 7.656 -0.341 -17.612 1.00 89.81 159 GLN A N 1
ATOM 1317 C CA . GLN A 1 159 ? 8.144 0.306 -16.395 1.00 89.81 159 GLN A CA 1
ATOM 1318 C C . GLN A 1 159 ? 7.109 1.264 -15.782 1.00 89.81 159 GLN A C 1
ATOM 1320 O O . GLN A 1 159 ? 6.996 1.339 -14.556 1.00 89.81 159 GLN A O 1
ATOM 1325 N N . ASP A 1 160 ? 6.345 1.982 -16.605 1.00 91.62 160 ASP A N 1
ATOM 1326 C CA . ASP A 1 160 ? 5.239 2.814 -16.131 1.00 91.62 160 ASP A CA 1
ATOM 1327 C C . ASP A 1 160 ? 4.153 1.949 -15.492 1.00 91.62 160 ASP A C 1
ATOM 1329 O O . ASP A 1 160 ? 3.757 2.224 -14.365 1.00 91.62 160 ASP A O 1
ATOM 1333 N N . MET A 1 161 ? 3.763 0.840 -16.130 1.00 92.06 161 MET A N 1
ATOM 1334 C CA . MET A 1 161 ? 2.824 -0.121 -15.541 1.00 92.06 161 MET A CA 1
ATOM 1335 C C . MET A 1 161 ? 3.327 -0.662 -14.198 1.00 92.06 161 MET A C 1
ATOM 1337 O O . MET A 1 161 ? 2.553 -0.746 -13.249 1.00 92.06 161 MET A O 1
ATOM 1341 N N . ALA A 1 162 ? 4.619 -0.987 -14.088 1.00 91.94 162 ALA A N 1
ATOM 1342 C CA . ALA A 1 162 ? 5.218 -1.423 -12.830 1.00 91.94 162 ALA A CA 1
ATOM 1343 C C . ALA A 1 162 ? 5.196 -0.316 -11.758 1.00 91.94 162 ALA A C 1
ATOM 1345 O O . ALA A 1 162 ? 4.899 -0.600 -10.602 1.00 91.94 162 ALA A O 1
ATOM 1346 N N . SER A 1 163 ? 5.465 0.939 -12.138 1.00 91.19 163 SER A N 1
ATOM 1347 C CA . SER A 1 163 ? 5.422 2.093 -11.224 1.00 91.19 163 SER A CA 1
ATOM 1348 C C . SER A 1 163 ? 4.005 2.369 -10.715 1.00 91.19 163 SER A C 1
ATOM 1350 O O . SER A 1 163 ? 3.819 2.632 -9.533 1.00 91.19 163 SER A O 1
ATOM 1352 N N . GLU A 1 164 ? 3.001 2.283 -11.590 1.00 90.31 164 GLU A N 1
ATOM 1353 C CA . GLU A 1 164 ? 1.586 2.422 -11.224 1.00 90.31 164 GLU A CA 1
ATOM 1354 C C . GLU A 1 164 ? 1.122 1.262 -10.332 1.00 90.31 164 GLU A C 1
ATOM 1356 O O . GLU A 1 164 ? 0.386 1.452 -9.365 1.00 90.31 164 GLU A O 1
ATOM 1361 N N . TRP A 1 165 ? 1.588 0.044 -10.607 1.00 90.81 165 TRP A N 1
ATOM 1362 C CA . TRP A 1 165 ? 1.281 -1.112 -9.768 1.00 90.81 165 TRP A CA 1
ATOM 1363 C C . TRP A 1 165 ? 1.849 -0.963 -8.348 1.00 90.81 165 TRP A C 1
ATOM 1365 O O . TRP A 1 165 ? 1.172 -1.246 -7.353 1.00 90.81 165 TRP A O 1
ATOM 1375 N N . ASP A 1 166 ? 3.084 -0.473 -8.253 1.00 90.50 166 ASP A N 1
ATOM 1376 C CA . ASP A 1 166 ? 3.736 -0.155 -6.986 1.00 90.50 166 ASP A CA 1
ATOM 1377 C C . ASP A 1 166 ? 2.998 0.974 -6.245 1.00 90.50 166 ASP A C 1
ATOM 1379 O O . ASP A 1 166 ? 2.657 0.835 -5.070 1.00 90.50 166 ASP A O 1
ATOM 1383 N N . LEU A 1 167 ? 2.625 2.045 -6.957 1.00 92.25 167 LEU A N 1
ATOM 1384 C CA . LEU A 1 167 ? 1.840 3.168 -6.435 1.00 92.25 167 LEU A CA 1
ATOM 1385 C C . LEU A 1 167 ? 0.561 2.708 -5.727 1.00 92.25 167 LEU A C 1
ATOM 1387 O O . LEU A 1 167 ? 0.287 3.122 -4.598 1.00 92.25 167 LEU A O 1
ATOM 1391 N N . LEU A 1 168 ? -0.223 1.847 -6.379 1.00 91.50 168 LEU A N 1
ATOM 1392 C CA . LEU A 1 168 ? -1.463 1.330 -5.800 1.00 91.50 168 LEU A CA 1
ATOM 1393 C C . LEU A 1 168 ? -1.190 0.544 -4.513 1.00 91.50 168 LEU A C 1
ATOM 1395 O O . LEU A 1 168 ? -1.945 0.665 -3.545 1.00 91.50 168 LEU A O 1
ATOM 1399 N N . THR A 1 169 ? -0.092 -0.215 -4.480 1.00 90.56 169 THR A N 1
ATOM 1400 C CA . THR A 1 169 ? 0.343 -0.971 -3.299 1.00 90.56 169 THR A CA 1
ATOM 1401 C C . THR A 1 169 ? 0.711 -0.037 -2.150 1.00 90.56 169 THR A C 1
ATOM 1403 O O . THR A 1 169 ? 0.216 -0.233 -1.039 1.00 90.56 169 THR A O 1
ATOM 1406 N N . PHE A 1 170 ? 1.503 1.007 -2.414 1.00 91.06 170 PHE A N 1
ATOM 1407 C CA . PHE A 1 170 ? 1.868 2.025 -1.425 1.00 91.06 170 PHE A CA 1
ATOM 1408 C C . PHE A 1 170 ? 0.646 2.719 -0.836 1.00 91.06 170 PHE A C 1
ATOM 1410 O O . PHE A 1 170 ? 0.489 2.761 0.385 1.00 91.06 170 PHE A O 1
ATOM 1417 N N . ILE A 1 171 ? -0.244 3.213 -1.699 1.00 93.44 171 ILE A N 1
ATOM 1418 C CA . ILE A 1 171 ? -1.447 3.934 -1.283 1.00 93.44 171 ILE A CA 1
ATOM 1419 C C . ILE A 1 171 ? -2.310 3.048 -0.389 1.00 93.44 171 ILE A C 1
ATOM 1421 O O . ILE A 1 171 ? -2.673 3.445 0.720 1.00 93.44 171 ILE A O 1
ATOM 1425 N N . ALA A 1 172 ? -2.616 1.836 -0.849 1.00 92.44 172 ALA A N 1
ATOM 1426 C CA . ALA A 1 172 ? -3.466 0.915 -0.115 1.00 92.44 172 ALA A CA 1
ATOM 1427 C C . ALA A 1 172 ? -2.882 0.565 1.259 1.00 92.44 172 ALA A C 1
ATOM 1429 O O . ALA A 1 172 ? -3.605 0.620 2.254 1.00 92.44 172 ALA A O 1
ATOM 1430 N N . SER A 1 173 ? -1.587 0.253 1.338 1.00 93.00 173 SER A N 1
ATOM 1431 C CA . SER A 1 173 ? -0.963 -0.152 2.595 1.00 93.00 173 SER A CA 1
ATOM 1432 C C . SER A 1 173 ? -0.767 1.009 3.568 1.00 93.00 173 SER A C 1
ATOM 1434 O O . SER A 1 173 ? -1.072 0.864 4.747 1.00 93.00 173 SER A O 1
ATOM 1436 N N . ASP A 1 174 ? -0.277 2.163 3.104 1.00 94.12 174 ASP A N 1
ATOM 1437 C CA . ASP A 1 174 ? 0.042 3.289 3.992 1.00 94.12 174 ASP A CA 1
ATOM 1438 C C . ASP A 1 174 ? -1.224 3.873 4.600 1.00 94.12 174 ASP A C 1
ATOM 1440 O O . ASP A 1 174 ? -1.264 4.142 5.801 1.00 94.12 174 ASP A O 1
ATOM 1444 N N . ILE A 1 175 ? -2.284 4.017 3.797 1.00 94.50 175 ILE A N 1
ATOM 1445 C CA . ILE A 1 175 ? -3.585 4.444 4.313 1.00 94.50 175 ILE A CA 1
ATOM 1446 C C . ILE A 1 175 ? -4.116 3.397 5.292 1.00 94.50 175 ILE A C 1
ATOM 1448 O O . ILE A 1 175 ? -4.575 3.781 6.361 1.00 94.50 175 ILE A O 1
ATOM 1452 N N . PHE A 1 176 ? -3.995 2.101 4.988 1.00 93.81 176 PHE A N 1
ATOM 1453 C CA . PHE A 1 176 ? -4.467 1.040 5.877 1.00 93.81 176 PHE A CA 1
ATOM 1454 C C . PHE A 1 176 ? -3.784 1.101 7.249 1.00 93.81 176 PHE A C 1
ATOM 1456 O O . PHE A 1 176 ? -4.465 1.244 8.265 1.00 93.81 176 PHE A O 1
ATOM 1463 N N . PHE A 1 177 ? -2.449 1.076 7.288 1.00 93.50 177 PHE A N 1
ATOM 1464 C CA . PHE A 1 177 ? -1.696 1.145 8.542 1.00 93.50 177 PHE A CA 1
ATOM 1465 C C . PHE A 1 177 ? -1.926 2.464 9.280 1.00 93.50 177 PHE A C 1
ATOM 1467 O O . PHE A 1 177 ? -2.161 2.456 10.487 1.00 93.50 177 PHE A O 1
ATOM 1474 N N . ARG A 1 178 ? -1.935 3.599 8.570 1.00 94.31 178 ARG A N 1
ATOM 1475 C CA . ARG A 1 178 ? -2.237 4.903 9.175 1.00 94.31 178 ARG A CA 1
ATOM 1476 C C . ARG A 1 178 ? -3.623 4.910 9.811 1.00 94.31 178 ARG A C 1
ATOM 1478 O O . ARG A 1 178 ? -3.765 5.392 10.931 1.00 94.31 178 ARG A O 1
ATOM 1485 N N . THR A 1 179 ? -4.640 4.392 9.128 1.00 92.62 179 THR A N 1
ATOM 1486 C CA . THR A 1 179 ? -6.005 4.344 9.656 1.00 92.62 179 THR A CA 1
ATOM 1487 C C . THR A 1 179 ? -6.091 3.463 10.898 1.00 92.62 179 THR A C 1
ATOM 1489 O O . THR A 1 179 ? -6.697 3.889 11.879 1.00 92.62 179 THR A O 1
ATOM 1492 N N . LEU A 1 180 ? -5.441 2.296 10.905 1.00 92.31 180 LEU A N 1
ATOM 1493 C CA . LEU A 1 180 ? -5.375 1.436 12.091 1.00 92.31 180 LEU A CA 1
ATOM 1494 C C . LEU A 1 180 ? -4.715 2.146 13.277 1.00 92.31 180 LEU A C 1
ATOM 1496 O O . LEU A 1 180 ? -5.257 2.143 14.379 1.00 92.31 180 LEU A O 1
ATOM 1500 N N . VAL A 1 181 ? -3.587 2.823 13.046 1.00 92.75 181 VAL A N 1
ATOM 1501 C CA . VAL A 1 181 ? -2.885 3.593 14.084 1.00 92.75 181 VAL A CA 1
ATOM 1502 C C . VAL A 1 181 ? -3.748 4.742 14.608 1.00 92.75 181 VAL A C 1
ATOM 1504 O O . VAL A 1 181 ? -3.785 4.983 15.812 1.00 92.75 181 VAL A O 1
ATOM 1507 N N . ILE A 1 182 ? -4.465 5.457 13.736 1.00 91.12 182 ILE A N 1
ATOM 1508 C CA . ILE A 1 182 ? -5.385 6.527 14.148 1.00 91.12 182 ILE A CA 1
ATOM 1509 C C . ILE A 1 182 ? -6.502 5.962 15.030 1.00 91.12 182 ILE A C 1
ATOM 1511 O O . ILE A 1 182 ? -6.757 6.515 16.098 1.00 91.12 182 ILE A O 1
ATOM 1515 N N . GLN A 1 183 ? -7.137 4.862 14.617 1.00 90.69 183 GLN A N 1
ATOM 1516 C CA . GLN A 1 183 ? -8.205 4.234 15.395 1.00 90.69 183 GLN A CA 1
ATOM 1517 C C . GLN A 1 183 ? -7.705 3.746 16.751 1.00 90.69 183 GLN A C 1
ATOM 1519 O O . GLN A 1 183 ? -8.306 4.082 17.765 1.00 90.69 183 GLN A O 1
ATOM 1524 N N . MET A 1 184 ? -6.576 3.035 16.782 1.00 91.44 184 MET A N 1
ATOM 1525 C CA . MET A 1 184 ? -5.964 2.554 18.020 1.00 91.44 184 MET A CA 1
ATOM 1526 C C . MET A 1 184 ? -5.663 3.708 18.982 1.00 91.44 184 MET A C 1
ATOM 1528 O O . MET A 1 184 ? -6.028 3.659 20.153 1.00 91.44 184 MET A O 1
ATOM 1532 N N . ASN A 1 185 ? -5.070 4.796 18.481 1.00 92.19 185 ASN A N 1
ATOM 1533 C CA . ASN A 1 185 ? -4.807 5.987 19.288 1.00 92.19 185 ASN A CA 1
ATOM 1534 C C . ASN A 1 185 ? -6.088 6.615 19.848 1.00 92.19 185 ASN A C 1
ATOM 1536 O O . ASN A 1 185 ? -6.085 7.110 20.972 1.00 92.19 185 ASN A O 1
ATOM 1540 N N . MET A 1 186 ? -7.177 6.624 19.079 1.00 91.12 186 MET A N 1
ATOM 1541 C CA . MET A 1 186 ? -8.459 7.151 19.549 1.00 91.12 186 MET A CA 1
ATOM 1542 C C . MET A 1 186 ? -9.068 6.270 20.634 1.00 91.12 186 MET A C 1
ATOM 1544 O O . MET A 1 186 ? -9.497 6.799 21.653 1.00 91.12 186 MET A O 1
ATOM 1548 N N . GLN A 1 187 ? -9.049 4.949 20.454 1.00 92.25 187 GLN A N 1
ATOM 1549 C CA . GLN A 1 187 ? -9.546 4.011 21.460 1.00 92.25 187 GLN A CA 1
ATOM 1550 C C . GLN A 1 187 ? -8.743 4.105 22.763 1.00 92.25 187 GLN A C 1
ATOM 1552 O O . GLN A 1 187 ? -9.328 4.191 23.837 1.00 92.25 187 GLN A O 1
ATOM 1557 N N . LEU A 1 188 ? -7.411 4.206 22.681 1.00 93.12 188 LEU A N 1
ATOM 1558 C CA . LEU A 1 188 ? -6.555 4.399 23.857 1.00 93.12 188 LEU A CA 1
ATOM 1559 C C . LEU A 1 188 ? -6.835 5.719 24.587 1.00 93.12 188 LEU A C 1
ATOM 1561 O O . LEU A 1 188 ? -6.852 5.744 25.814 1.00 93.12 188 LEU A O 1
ATOM 1565 N N . ARG A 1 189 ? -7.077 6.815 23.855 1.00 92.25 189 ARG A N 1
ATOM 1566 C CA . ARG A 1 189 ? -7.462 8.100 24.466 1.00 92.25 189 ARG A CA 1
ATOM 1567 C C . ARG A 1 189 ? -8.804 8.000 25.177 1.00 92.25 189 ARG A C 1
ATOM 1569 O O . ARG A 1 189 ? -8.896 8.395 26.328 1.00 92.25 189 ARG A O 1
ATOM 1576 N N . MET A 1 190 ? -9.803 7.403 24.530 1.00 92.06 190 MET A N 1
ATOM 1577 C CA . MET A 1 190 ? -11.115 7.190 25.142 1.00 92.06 190 MET A CA 1
ATOM 1578 C C . MET A 1 190 ? -11.041 6.292 26.379 1.00 92.06 190 MET A C 1
ATOM 1580 O O . MET A 1 190 ? -11.718 6.560 27.366 1.00 92.06 190 MET A O 1
ATOM 1584 N N . LEU A 1 191 ? -10.210 5.247 26.345 1.00 93.50 191 LEU A N 1
ATOM 1585 C CA . LEU A 1 191 ? -9.940 4.394 27.499 1.00 93.50 191 LEU A CA 1
ATOM 1586 C C . LEU A 1 191 ? -9.326 5.193 28.647 1.00 93.50 191 LEU A C 1
ATOM 1588 O O . LEU A 1 191 ? -9.801 5.085 29.772 1.00 93.50 191 LEU A O 1
ATOM 1592 N N . ASN A 1 192 ? -8.321 6.021 28.364 1.00 93.00 192 ASN A N 1
ATOM 1593 C CA . ASN A 1 192 ? -7.703 6.875 29.372 1.00 93.00 192 ASN A CA 1
ATOM 1594 C C . ASN A 1 192 ? -8.707 7.876 29.966 1.00 93.00 192 ASN A C 1
ATOM 1596 O O . ASN A 1 192 ? -8.803 7.995 31.182 1.00 93.00 192 ASN A O 1
ATOM 1600 N N . ASP A 1 193 ? -9.508 8.535 29.128 1.00 91.31 193 ASP A N 1
ATOM 1601 C CA . ASP A 1 193 ? -10.517 9.500 29.575 1.00 91.31 193 ASP A CA 1
ATOM 1602 C C . ASP A 1 193 ? -11.604 8.830 30.429 1.00 91.31 193 ASP A C 1
ATOM 1604 O O . ASP A 1 193 ? -12.042 9.391 31.433 1.00 91.31 193 ASP A O 1
ATOM 1608 N N . ARG A 1 194 ? -12.034 7.613 30.068 1.00 90.50 194 ARG A N 1
ATOM 1609 C CA . ARG A 1 194 ? -12.987 6.836 30.874 1.00 90.50 194 ARG A CA 1
ATOM 1610 C C . ARG A 1 194 ? -12.378 6.373 32.188 1.00 90.50 194 ARG A C 1
ATOM 1612 O O . ARG A 1 194 ? -13.052 6.491 33.200 1.00 90.50 194 ARG A O 1
ATOM 1619 N N . LEU A 1 195 ? -11.128 5.908 32.192 1.00 90.00 195 LEU A N 1
ATOM 1620 C CA . LEU A 1 195 ? -10.420 5.526 33.416 1.00 90.00 195 LEU A CA 1
ATOM 1621 C C . LEU A 1 195 ? -10.279 6.713 34.370 1.00 90.00 195 LEU A C 1
ATOM 1623 O O . LEU A 1 195 ? -10.589 6.569 35.546 1.00 90.00 195 LEU A O 1
ATOM 1627 N N . LEU A 1 196 ? -9.895 7.893 33.876 1.00 88.94 196 LEU A N 1
ATOM 1628 C CA . LEU A 1 196 ? -9.834 9.112 34.691 1.00 88.94 196 LEU A CA 1
ATOM 1629 C C . LEU A 1 196 ? -11.199 9.439 35.313 1.00 88.94 196 LEU A C 1
ATOM 1631 O O . LEU A 1 196 ? -11.275 9.697 36.509 1.00 88.94 196 LEU A O 1
ATOM 1635 N N . LYS A 1 197 ? -12.285 9.309 34.541 1.00 85.81 197 LYS A N 1
ATOM 1636 C CA . LYS A 1 197 ? -13.664 9.449 35.037 1.00 85.81 197 LYS A CA 1
ATOM 1637 C C . LYS A 1 197 ? -14.106 8.345 36.002 1.00 85.81 197 LYS A C 1
ATOM 1639 O O . LYS A 1 197 ? -15.177 8.476 36.566 1.00 85.81 197 LYS A O 1
ATOM 1644 N N . VAL A 1 198 ? -13.377 7.243 36.172 1.00 84.81 198 VAL A N 1
ATOM 1645 C CA . VAL A 1 198 ? -13.672 6.281 37.252 1.00 84.81 198 VAL A CA 1
ATOM 1646 C C . VAL A 1 198 ? -13.110 6.786 38.583 1.00 84.81 198 VAL A C 1
ATOM 1648 O O . VAL A 1 198 ? -13.704 6.533 39.623 1.00 84.81 198 VAL A O 1
ATOM 1651 N N . TYR A 1 199 ? -11.989 7.511 38.549 1.00 73.12 199 TYR A N 1
ATOM 1652 C CA . TYR A 1 199 ? -11.322 8.042 39.741 1.00 73.12 199 TYR A CA 1
ATOM 1653 C C . TYR A 1 199 ? -11.827 9.426 40.171 1.00 73.12 199 TYR A C 1
ATOM 1655 O O . TYR A 1 199 ? -11.689 9.770 41.338 1.00 73.12 199 TYR A O 1
ATOM 1663 N N . ASP A 1 200 ? -12.391 10.212 39.250 1.00 71.81 200 ASP A N 1
ATOM 1664 C CA . ASP A 1 200 ? -12.825 11.604 39.480 1.00 71.81 200 ASP A CA 1
ATOM 1665 C C . ASP A 1 200 ? -14.266 11.726 40.005 1.00 71.81 200 ASP A C 1
ATOM 1667 O O . ASP A 1 200 ? -14.926 12.750 39.849 1.00 71.81 200 ASP A O 1
ATOM 1671 N N . VAL A 1 201 ? -14.810 10.644 40.555 1.00 62.56 201 VAL A N 1
ATOM 1672 C CA . VAL A 1 201 ? -16.217 10.582 40.922 1.00 62.56 201 VAL A CA 1
ATOM 1673 C C . VAL A 1 201 ? -16.349 10.319 42.415 1.00 62.56 201 VAL A C 1
ATOM 1675 O O . VAL A 1 201 ? -16.009 9.238 42.887 1.00 62.56 201 VAL A O 1
ATOM 1678 N N . ASP A 1 202 ? -16.923 11.293 43.126 1.00 59.62 202 ASP A N 1
ATOM 1679 C CA . ASP A 1 202 ? -17.470 11.167 44.488 1.00 59.62 202 ASP A CA 1
ATOM 1680 C C . ASP A 1 202 ? -18.743 10.273 44.495 1.00 59.62 202 ASP A C 1
ATOM 1682 O O . ASP A 1 202 ? -19.782 10.635 45.045 1.00 59.62 202 ASP A O 1
ATOM 1686 N N . GLU A 1 203 ? -18.733 9.130 43.798 1.00 57.53 203 GLU A N 1
ATOM 1687 C CA . GLU A 1 203 ? -19.862 8.190 43.749 1.00 57.53 203 GLU A CA 1
ATOM 1688 C C . GLU A 1 203 ? -19.634 7.113 44.819 1.00 57.53 203 GLU A C 1
ATOM 1690 O O . GLU A 1 203 ? -18.795 6.231 44.655 1.00 57.53 203 GLU A O 1
ATOM 1695 N N . ASP A 1 204 ? -20.439 7.141 45.885 1.00 60.94 204 ASP A N 1
ATOM 1696 C CA . ASP A 1 204 ? -20.466 6.129 46.960 1.00 60.94 204 ASP A CA 1
ATOM 1697 C C . ASP A 1 204 ? -20.930 4.724 46.489 1.00 60.94 204 ASP A C 1
ATOM 1699 O O . ASP A 1 204 ? -21.016 3.789 47.290 1.00 60.94 204 ASP A O 1
ATOM 1703 N N . ASP A 1 205 ? -21.249 4.534 45.200 1.00 75.50 205 ASP A N 1
ATOM 1704 C CA . ASP A 1 205 ? -21.715 3.251 44.656 1.00 75.50 205 ASP A CA 1
ATOM 1705 C C . ASP A 1 205 ? -20.562 2.422 44.066 1.00 75.50 205 ASP A C 1
ATOM 1707 O O . ASP A 1 205 ? -20.291 2.401 42.858 1.00 75.50 205 ASP A O 1
ATOM 1711 N N . GLU A 1 206 ? -19.900 1.680 44.956 1.00 80.75 206 GLU A N 1
ATOM 1712 C CA . GLU A 1 206 ? -18.804 0.753 44.654 1.00 80.75 206 GLU A CA 1
ATOM 1713 C C . GLU A 1 206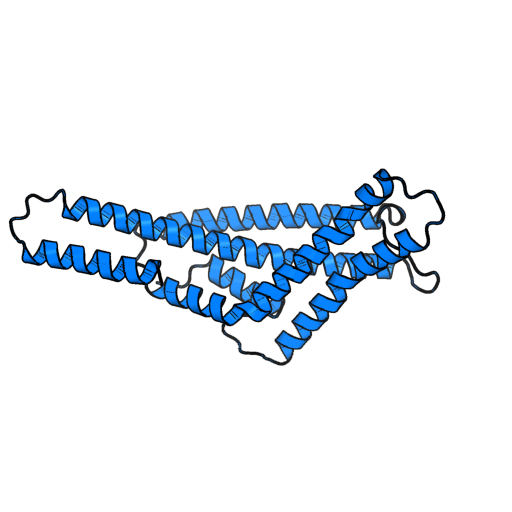 ? -19.130 -0.206 43.491 1.00 80.75 206 GLU A C 1
ATOM 1715 O O . GLU A 1 206 ? -18.257 -0.531 42.681 1.00 80.75 206 GLU A O 1
ATOM 1720 N N . LYS A 1 207 ? -20.392 -0.640 43.348 1.00 83.00 207 LYS A N 1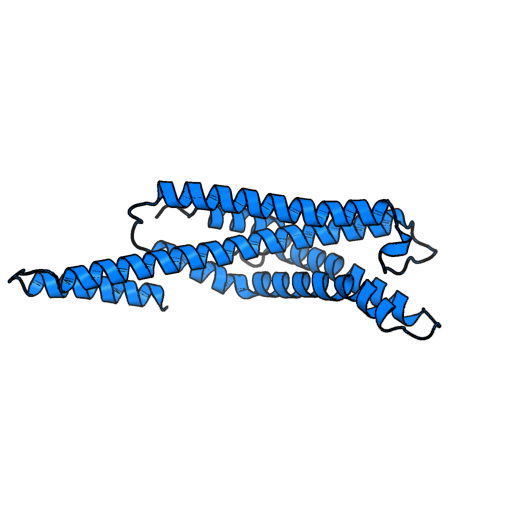
ATOM 1721 C CA . LYS A 1 207 ? -20.782 -1.591 42.294 1.00 83.00 207 LYS A CA 1
ATOM 1722 C C . LYS A 1 207 ? -20.673 -0.985 40.905 1.00 83.00 207 LYS A C 1
ATOM 1724 O O . LYS A 1 207 ? -20.247 -1.661 39.968 1.00 83.00 207 LYS A O 1
ATOM 1729 N N . MET A 1 208 ? -21.046 0.278 40.759 1.00 82.81 208 MET A N 1
ATOM 1730 C CA . MET A 1 208 ? -20.996 0.944 39.466 1.00 82.81 208 MET A CA 1
ATOM 1731 C C . MET A 1 208 ? -19.562 1.391 39.124 1.00 82.81 208 MET A C 1
ATOM 1733 O O . MET A 1 208 ? -19.186 1.318 37.952 1.00 82.81 208 MET A O 1
ATOM 1737 N N . ILE A 1 209 ? -18.709 1.696 40.111 1.00 84.25 209 ILE A N 1
ATOM 1738 C CA . ILE A 1 209 ? -17.253 1.835 39.898 1.00 84.25 209 ILE A CA 1
ATOM 1739 C C . ILE A 1 209 ? -16.659 0.521 39.368 1.00 84.25 209 ILE A C 1
ATOM 1741 O O . ILE A 1 209 ? -15.977 0.519 38.339 1.00 84.25 209 ILE A O 1
ATOM 1745 N N . GLN A 1 210 ? -16.953 -0.611 40.019 1.00 86.38 210 GLN A N 1
ATOM 1746 C CA . GLN A 1 210 ? -16.479 -1.929 39.581 1.00 86.38 210 GLN A CA 1
ATOM 1747 C C . GLN A 1 210 ? -16.949 -2.265 38.161 1.00 86.38 210 GLN A C 1
ATOM 1749 O O . GLN A 1 210 ? -16.172 -2.794 37.364 1.00 86.38 210 GLN A O 1
ATOM 1754 N N . GLN A 1 211 ? -18.194 -1.930 37.813 1.00 88.38 211 GLN A N 1
ATOM 1755 C CA . GLN A 1 211 ? -18.720 -2.139 36.466 1.00 88.38 211 GLN A CA 1
ATOM 1756 C C . GLN A 1 211 ? -17.995 -1.276 35.420 1.00 88.38 211 GLN A C 1
ATOM 1758 O O . GLN A 1 211 ? -17.530 -1.817 34.416 1.00 88.38 211 GLN A O 1
ATOM 1763 N N . LYS A 1 212 ? -17.829 0.033 35.664 1.00 86.62 212 LYS A N 1
ATOM 1764 C CA . LYS A 1 212 ? -17.103 0.946 34.757 1.00 86.62 212 LYS A CA 1
ATOM 1765 C C . LYS A 1 212 ? -15.645 0.506 34.561 1.00 86.62 212 LYS A C 1
ATOM 1767 O O . LYS A 1 212 ? -15.130 0.528 33.441 1.00 86.62 212 LYS A O 1
ATOM 1772 N N . LEU A 1 213 ? -14.982 0.058 35.632 1.00 89.69 213 LEU A N 1
ATOM 1773 C CA . LEU A 1 213 ? -13.621 -0.475 35.560 1.00 89.69 213 LEU A CA 1
ATOM 1774 C C . LEU A 1 213 ? -13.570 -1.776 34.750 1.00 89.69 213 LEU A C 1
ATOM 1776 O O . LEU A 1 213 ? -12.696 -1.931 33.897 1.00 89.69 213 LEU A O 1
ATOM 1780 N N . LYS A 1 214 ? -14.517 -2.694 34.973 1.00 92.19 214 LYS A N 1
ATOM 1781 C CA . LYS A 1 214 ? -14.618 -3.945 34.215 1.00 92.19 214 LYS A CA 1
ATOM 1782 C C . LYS A 1 214 ? -14.771 -3.682 32.716 1.00 92.19 214 LYS A C 1
ATOM 1784 O O . LYS A 1 214 ? -14.046 -4.288 31.935 1.00 92.19 214 LYS A O 1
ATOM 1789 N N . GLU A 1 215 ? -15.630 -2.744 32.320 1.00 91.31 215 GLU A N 1
ATOM 1790 C CA . GLU A 1 215 ? -15.782 -2.339 30.915 1.00 91.31 215 GLU A CA 1
ATOM 1791 C C . GLU A 1 215 ? -14.465 -1.817 30.317 1.00 91.31 215 GLU A C 1
ATOM 1793 O O . GLU A 1 215 ? -14.109 -2.162 29.188 1.00 91.31 215 GLU A O 1
ATOM 1798 N N . CYS A 1 216 ? -13.704 -1.022 31.076 1.00 91.62 216 CYS A N 1
ATOM 1799 C CA . CYS A 1 216 ? -12.395 -0.527 30.646 1.00 91.62 216 CYS A CA 1
ATOM 1800 C C . CYS A 1 216 ? -11.372 -1.660 30.477 1.00 91.62 216 CYS A C 1
ATOM 1802 O O . CYS A 1 216 ? -10.629 -1.673 29.495 1.00 91.62 216 CYS A O 1
ATOM 1804 N N . VAL A 1 217 ? -11.345 -2.628 31.398 1.00 92.19 217 VAL A N 1
ATOM 1805 C CA . VAL A 1 217 ? -10.460 -3.801 31.313 1.00 92.19 217 VAL A CA 1
ATOM 1806 C C . VAL A 1 217 ? -10.828 -4.679 30.118 1.00 92.19 217 VAL A C 1
ATOM 1808 O O . VAL A 1 217 ? -9.948 -5.060 29.349 1.00 92.19 217 VAL A O 1
ATOM 1811 N N . GLU A 1 218 ? -12.114 -4.971 29.920 1.00 92.19 218 GLU A N 1
ATOM 1812 C CA . GLU A 1 218 ? -12.594 -5.752 28.775 1.00 92.19 218 GLU A CA 1
ATOM 1813 C C . GLU A 1 218 ? -12.215 -5.086 27.449 1.00 92.19 218 GLU A C 1
ATOM 1815 O O . GLU A 1 218 ? -11.727 -5.750 26.532 1.00 92.19 218 GLU A O 1
ATOM 1820 N N . HIS A 1 219 ? -12.355 -3.763 27.363 1.00 91.38 219 HIS A N 1
ATOM 1821 C CA . HIS A 1 219 ? -11.946 -3.018 26.183 1.00 91.38 219 HIS A CA 1
ATOM 1822 C C . HIS A 1 219 ? -10.426 -3.005 25.987 1.00 91.38 219 HIS A C 1
ATOM 1824 O O . HIS A 1 219 ? -9.949 -3.223 24.875 1.00 91.38 219 HIS A O 1
ATOM 1830 N N . TYR A 1 220 ? -9.640 -2.829 27.051 1.00 91.38 220 TYR A N 1
ATOM 1831 C CA . TYR A 1 220 ? -8.182 -2.923 26.974 1.00 91.38 220 TYR A CA 1
ATOM 1832 C C . TYR A 1 220 ? -7.723 -4.289 26.446 1.00 91.38 220 TYR A C 1
ATOM 1834 O O . TYR A 1 220 ? -6.840 -4.346 25.593 1.00 91.38 220 TYR A O 1
ATOM 1842 N N . VAL A 1 221 ? -8.371 -5.380 26.874 1.00 90.75 221 VAL A N 1
ATOM 1843 C CA . VAL A 1 221 ? -8.107 -6.736 26.362 1.00 90.75 221 VAL A CA 1
ATOM 1844 C C . VAL A 1 221 ? -8.371 -6.834 24.857 1.00 90.75 221 VAL A C 1
ATOM 1846 O O . VAL A 1 221 ? -7.602 -7.488 24.158 1.00 90.75 221 VAL A O 1
ATOM 1849 N N . VAL A 1 222 ? -9.413 -6.173 24.340 1.00 88.44 222 VAL A N 1
ATOM 1850 C CA . VAL A 1 222 ? -9.669 -6.092 22.889 1.00 88.44 222 VAL A CA 1
ATOM 1851 C C . VAL A 1 222 ? -8.550 -5.343 22.158 1.00 88.44 222 VAL A C 1
ATOM 1853 O O . VAL A 1 222 ? -8.220 -5.712 21.037 1.00 88.44 222 VAL A O 1
ATOM 1856 N N . LEU A 1 223 ? -7.961 -4.311 22.768 1.00 87.25 223 LEU A N 1
ATOM 1857 C CA . LEU A 1 223 ? -6.919 -3.490 22.143 1.00 87.25 223 LEU A CA 1
ATOM 1858 C C . LEU A 1 223 ? -5.544 -4.176 22.079 1.00 87.25 223 LEU A C 1
ATOM 1860 O O . LEU A 1 223 ? -4.778 -3.906 21.156 1.00 87.25 223 LEU A O 1
ATOM 1864 N N . ILE A 1 224 ? -5.206 -5.034 23.046 1.00 86.25 224 ILE A N 1
ATOM 1865 C CA . ILE A 1 224 ? -3.884 -5.690 23.124 1.00 86.25 224 ILE A CA 1
ATOM 1866 C C . ILE A 1 224 ? -3.817 -7.068 22.448 1.00 86.25 224 ILE A C 1
ATOM 1868 O O . ILE A 1 224 ? -2.743 -7.673 22.422 1.00 86.25 224 ILE A O 1
ATOM 1872 N N . ARG A 1 225 ? -4.949 -7.587 21.969 1.00 73.12 225 ARG A N 1
ATOM 1873 C CA . ARG A 1 225 ? -5.087 -8.934 21.406 1.00 73.12 225 ARG A CA 1
ATOM 1874 C C . ARG A 1 225 ? -5.146 -8.909 19.884 1.00 73.12 225 ARG A C 1
ATOM 1876 O O . ARG A 1 225 ? -4.564 -9.842 19.290 1.00 73.12 225 ARG A O 1
#

Secondary structure (DSSP, 8-state):
----HHHHHHHHHHHHHT--TTS-S-HHHHHHHHHHHHHHHHHHHHHHHHHHH--S---HHHHHHHHHHHHHHHHHHHHHHHHHHTHHHHHHHHHHGGGSPPPTTHHHHHHHHHHHHHHHHHHHHHHHHHHHHHHHH-GGGG-----TTS-HHHHHHHHHHHHHHHHHHHHHHHHHHHHHHHHHHHHHHHHHHHHHHHHS-----HHHHHHHHHHHHHHHHHHH-

InterPro domains:
  IPR004117 Olfactory receptor, insect [PF02949] (120-224)
  IPR004117 Olfactory receptor, insect [PTHR21137] (3-224)

pLDDT: mean 87.54, std 8.31, range [44.09, 95.31]

Sequence (225 aa):
MPYYPDIEFCIKLADYIGYHPFKGYTLVQVLRYGISWALLTFPPILTIVKLSQDNEKKSVLKIIGVSLNITMYLHGLFRNSVLFFGRKEMKAVIEATKNFWDLENYDVIVRKTKRERQTYTFIIFLFILTGCVKRHLNVRATGLYFPPWAPKHLLVLIQDMASEWDLLTFIASDIFFRTLVIQMNMQLRMLNDRLLKVYDVDEDDEKMIQQKLKECVEHYVVLIR

Organism: Callosobruchus maculatus (NCBI:txid64391)

Radius of gyration: 23.81 Å; chains: 1; bounding box: 57×33×77 Å